Protein AF-A0AAE0TRR8-F1 (afdb_monomer_lite)

Foldseek 3Di:
DDDAAEEQAQDLCSPVDFAKDKDAPCVVVVLVPDDPVLVVCQCVFAPDSPCVVVVNLDWDFDADPVVRDTPDIDDRGHMTTGGPSSNSVSVCVVPDYHYNFAFDDWDDDPPFIWTAGPVGDIDTDHDDDDPDDDDDPPVVVVVVCVVPVAWDWDADPVVRDTDTDGDPADPVGDPDDDPDDDDD

Organism: NCBI:txid574656

pLDDT: mean 78.95, std 14.08, range [31.56, 97.0]

Radius of gyration: 20.55 Å; chains: 1; bounding box: 46×40×62 Å

Secondary structure (DSSP, 8-state):
----EE-SSSSTTSS----EEEESTTHHHHHHTS-HHHHHHGGGGBS-HHHHHTT----EEEEETTTTEEEEEEPP-S-EEEEHHHHHHHHTTT--EE-S--EEEEEEETTEEEEEETTS-EEEESS----------HHHHHHHHHH-SS-EEEEETTTTEEEEE--S--TTT--S--SS----

Sequence (184 aa):
MTFQIFERDTNPYHRGKGWALYSHWVLDDFLSLLPQHLINRLPETYIDPQATARGENGRFTFFDLSTDEAKWQVPPTRRLRLSRNKLRNLLLDGIDVQWAKRGVNIIQDGEGLEAHFDNGFTVAVPVRFLGASTITPADVGKRFKELDPFCFQGGDPQTDSFLFFSFLDTPTSNDRNTDSDFEC

InterPro domains:
  IPR036188 FAD/NAD(P)-binding domain superfamily [G3DSA:3.50.50.60] (1-127)

Structure (mmCIF, N/CA/C/O backbone):
data_AF-A0AAE0TRR8-F1
#
_entry.id   AF-A0AAE0TRR8-F1
#
loop_
_atom_site.group_PDB
_atom_site.id
_atom_site.type_symbol
_atom_site.label_atom_id
_atom_site.label_alt_id
_atom_site.label_comp_id
_atom_site.label_asym_id
_atom_site.label_entity_id
_atom_site.label_seq_id
_atom_site.pdbx_PDB_ins_code
_atom_site.Cartn_x
_atom_site.Cartn_y
_atom_site.Cartn_z
_atom_site.occupancy
_atom_site.B_iso_or_equiv
_atom_site.auth_seq_id
_atom_site.auth_comp_id
_atom_site.auth_asym_id
_atom_site.auth_atom_id
_atom_site.pdbx_PDB_model_num
ATOM 1 N N . MET A 1 1 ? -7.404 -7.188 -20.859 1.00 47.81 1 MET A N 1
ATOM 2 C CA . MET A 1 1 ? -6.176 -6.378 -20.727 1.00 47.81 1 MET A CA 1
ATOM 3 C C . MET A 1 1 ? -5.197 -7.147 -19.865 1.00 47.81 1 MET A C 1
ATOM 5 O O . MET A 1 1 ? -5.595 -7.619 -18.809 1.00 47.81 1 MET A O 1
ATOM 9 N N . THR A 1 2 ? -3.966 -7.319 -20.332 1.00 71.69 2 THR A N 1
ATOM 10 C CA . THR A 1 2 ? -2.863 -7.910 -19.565 1.00 71.69 2 THR A CA 1
ATOM 11 C C . THR A 1 2 ? -2.077 -6.781 -18.913 1.00 71.69 2 THR A C 1
ATOM 13 O O . THR A 1 2 ? -1.602 -5.889 -19.613 1.00 71.69 2 THR A O 1
ATOM 16 N N . PHE A 1 3 ? -1.971 -6.791 -17.588 1.00 76.62 3 PHE A N 1
ATOM 17 C CA . PHE A 1 3 ? -1.111 -5.874 -16.842 1.00 76.62 3 PHE A CA 1
ATOM 18 C C . PHE A 1 3 ? 0.133 -6.628 -16.358 1.00 76.62 3 PHE A C 1
ATOM 20 O O . PHE A 1 3 ? 0.104 -7.848 -16.215 1.00 76.62 3 PHE A O 1
ATOM 27 N N . GLN A 1 4 ? 1.222 -5.900 -16.123 1.00 84.50 4 GLN A N 1
ATOM 28 C CA . GLN A 1 4 ? 2.451 -6.426 -15.529 1.00 84.50 4 GLN A CA 1
ATOM 29 C C . GLN A 1 4 ? 2.752 -5.627 -14.265 1.00 84.50 4 GLN A C 1
ATOM 31 O O . GLN A 1 4 ? 2.618 -4.402 -14.269 1.00 84.50 4 GLN A O 1
ATOM 36 N N . ILE A 1 5 ? 3.153 -6.309 -13.194 1.00 87.56 5 ILE A N 1
ATOM 37 C CA . ILE A 1 5 ? 3.515 -5.671 -11.927 1.00 87.56 5 ILE A CA 1
ATOM 38 C C . ILE A 1 5 ? 4.984 -5.943 -11.655 1.00 87.56 5 ILE A C 1
ATOM 40 O O . ILE A 1 5 ? 5.398 -7.095 -11.567 1.00 87.56 5 ILE A O 1
ATOM 44 N N . PHE A 1 6 ? 5.754 -4.873 -11.487 1.00 88.56 6 PHE A N 1
ATOM 45 C CA . PHE A 1 6 ? 7.161 -4.923 -11.116 1.00 88.56 6 PHE A CA 1
ATOM 46 C C . PHE A 1 6 ? 7.314 -4.415 -9.682 1.00 88.56 6 PHE A C 1
ATOM 48 O O . PHE A 1 6 ? 6.864 -3.315 -9.361 1.00 88.56 6 PHE A O 1
ATOM 55 N N . GLU A 1 7 ? 7.934 -5.210 -8.814 1.00 89.44 7 GLU A N 1
ATOM 56 C CA . GLU A 1 7 ? 8.136 -4.873 -7.403 1.00 89.44 7 GLU A CA 1
ATOM 57 C C . GLU A 1 7 ? 9.623 -4.936 -7.051 1.00 89.44 7 GLU A C 1
ATOM 59 O O . GLU A 1 7 ? 10.339 -5.868 -7.422 1.00 89.44 7 GLU A O 1
ATOM 64 N N . ARG A 1 8 ? 10.087 -3.931 -6.304 1.00 90.69 8 ARG A N 1
ATOM 65 C CA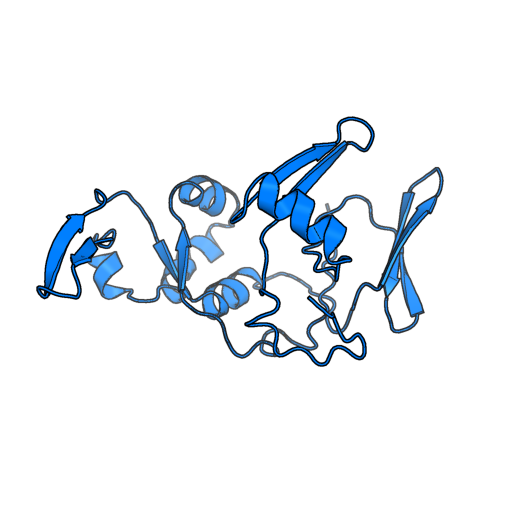 . ARG A 1 8 ? 11.478 -3.807 -5.861 1.00 90.69 8 ARG A CA 1
ATOM 66 C C . ARG A 1 8 ? 11.853 -4.891 -4.859 1.00 90.69 8 ARG A C 1
ATOM 68 O O . ARG A 1 8 ? 12.994 -5.345 -4.861 1.00 90.69 8 ARG A O 1
ATOM 75 N N . ASP A 1 9 ? 10.935 -5.240 -3.962 1.00 90.69 9 ASP A N 1
ATOM 76 C CA . ASP A 1 9 ? 11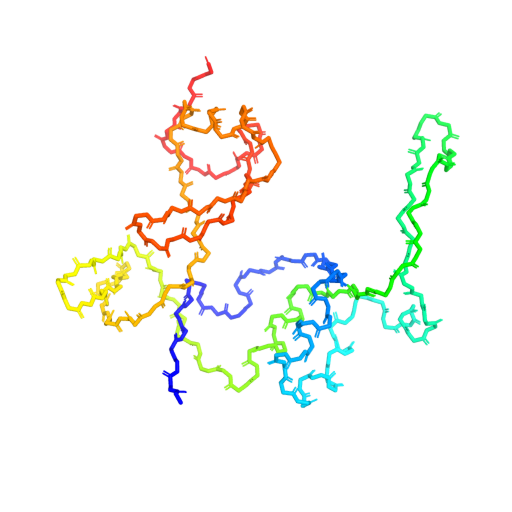.172 -6.282 -2.964 1.00 90.69 9 ASP A CA 1
ATOM 77 C C . ASP A 1 9 ? 11.565 -7.606 -3.644 1.00 90.69 9 ASP A C 1
ATOM 79 O O . ASP A 1 9 ? 11.127 -7.909 -4.752 1.00 90.69 9 ASP A O 1
ATOM 83 N N . THR A 1 10 ? 12.384 -8.426 -2.985 1.00 91.31 10 THR A N 1
ATOM 84 C CA . THR A 1 10 ? 12.828 -9.704 -3.571 1.00 91.31 10 THR A CA 1
ATOM 85 C C . THR A 1 10 ? 11.774 -10.806 -3.489 1.00 91.31 10 THR A C 1
ATOM 87 O O . THR A 1 10 ? 11.871 -11.798 -4.203 1.00 91.31 10 THR A O 1
ATOM 90 N N . ASN A 1 11 ? 10.794 -10.662 -2.595 1.00 88.88 11 ASN A N 1
ATOM 91 C CA . ASN A 1 11 ? 9.696 -11.600 -2.369 1.00 88.88 11 ASN A CA 1
ATOM 92 C C . ASN A 1 11 ? 8.598 -10.914 -1.518 1.00 88.88 11 ASN A C 1
ATOM 94 O O . ASN A 1 11 ? 8.867 -9.872 -0.902 1.00 88.88 11 ASN A O 1
ATOM 98 N N . PRO A 1 12 ? 7.382 -11.485 -1.410 1.00 84.19 12 PRO A N 1
ATOM 99 C CA . PRO A 1 12 ? 6.274 -10.859 -0.677 1.00 84.19 12 PRO A CA 1
ATOM 100 C C . PRO A 1 12 ? 6.527 -10.634 0.822 1.00 84.19 12 PRO A C 1
ATOM 102 O O . PRO A 1 12 ? 5.905 -9.754 1.422 1.00 84.19 12 PRO A O 1
ATOM 105 N N . TYR A 1 13 ? 7.460 -11.375 1.424 1.00 81.94 13 TYR A N 1
ATOM 106 C CA . TYR A 1 13 ? 7.771 -11.335 2.856 1.00 81.94 13 TYR A CA 1
ATOM 107 C C . TYR A 1 13 ? 8.965 -10.433 3.202 1.00 81.94 13 TYR A C 1
ATOM 109 O O . TYR A 1 13 ? 9.299 -10.295 4.378 1.00 81.94 13 TYR A O 1
ATOM 117 N N . HIS A 1 14 ? 9.597 -9.792 2.210 1.00 82.56 14 HIS A N 1
ATOM 118 C CA . HIS A 1 14 ? 10.812 -8.993 2.404 1.00 82.56 14 HIS A CA 1
ATOM 119 C C . HIS A 1 14 ? 10.625 -7.857 3.424 1.00 82.56 14 HIS A C 1
ATOM 121 O O . HIS A 1 14 ? 11.472 -7.626 4.286 1.00 82.56 14 HIS A O 1
ATOM 127 N N . ARG A 1 15 ? 9.476 -7.170 3.382 1.00 70.31 15 ARG A N 1
ATOM 128 C CA . ARG A 1 15 ? 9.110 -6.143 4.367 1.00 70.31 15 ARG A CA 1
ATOM 129 C C . ARG A 1 15 ? 8.395 -6.808 5.540 1.00 70.31 15 ARG A C 1
ATOM 131 O O . ARG A 1 15 ? 7.175 -6.771 5.641 1.00 70.31 15 ARG A O 1
ATOM 138 N N . GLY A 1 16 ? 9.151 -7.417 6.450 1.00 57.88 16 GLY A N 1
ATOM 139 C CA . GLY A 1 16 ? 8.614 -8.132 7.620 1.00 57.88 16 GLY A CA 1
ATOM 140 C C . GLY A 1 16 ? 7.796 -7.287 8.617 1.00 57.88 16 GLY A C 1
ATOM 141 O O . GLY A 1 16 ? 7.336 -7.819 9.624 1.00 57.88 16 GLY A O 1
ATOM 142 N N . LYS A 1 17 ? 7.593 -5.981 8.373 1.00 60.06 17 LYS A N 1
ATOM 143 C CA . LYS A 1 17 ? 6.879 -5.051 9.263 1.00 60.06 17 LYS A CA 1
ATOM 144 C C . LYS A 1 17 ? 5.740 -4.339 8.526 1.00 60.06 17 LYS A C 1
ATOM 146 O O . LYS A 1 17 ? 5.948 -3.719 7.489 1.00 60.06 17 LYS A O 1
ATOM 151 N N . GLY A 1 18 ? 4.544 -4.385 9.106 1.00 61.16 18 GLY A N 1
ATOM 152 C CA . GLY A 1 18 ? 3.368 -3.657 8.636 1.00 61.16 18 GLY A CA 1
ATOM 153 C C . GLY A 1 18 ? 2.265 -3.722 9.686 1.00 61.16 18 GLY A C 1
ATOM 154 O O . GLY A 1 18 ? 1.825 -4.810 10.051 1.00 61.16 18 GLY A O 1
ATOM 155 N N . TRP A 1 19 ? 1.865 -2.568 10.216 1.00 68.19 19 TRP A N 1
ATOM 156 C CA . TRP A 1 19 ? 0.818 -2.472 11.237 1.00 68.19 19 TRP A CA 1
ATOM 157 C C . TRP A 1 19 ? -0.581 -2.495 10.600 1.00 68.19 19 TRP A C 1
ATOM 159 O O . TRP A 1 19 ? -0.749 -2.815 9.418 1.00 68.19 19 TRP A O 1
ATOM 169 N N . ALA A 1 20 ? -1.601 -2.210 11.405 1.00 79.88 20 ALA A N 1
ATOM 170 C CA . ALA A 1 20 ? -2.977 -2.102 10.951 1.00 79.88 20 ALA A CA 1
ATOM 171 C C . ALA A 1 20 ? -3.152 -0.956 9.937 1.00 79.88 20 ALA A C 1
ATOM 173 O O . ALA A 1 20 ? -2.679 0.157 10.156 1.00 79.88 20 ALA A O 1
ATOM 174 N N . LEU A 1 21 ? -3.878 -1.228 8.858 1.00 84.88 21 LEU A N 1
ATOM 175 C CA . LEU A 1 21 ? -4.465 -0.243 7.963 1.00 84.88 21 LEU A CA 1
ATOM 176 C C . LEU A 1 21 ? -5.938 -0.070 8.341 1.00 84.88 21 LEU A C 1
ATOM 178 O O . LEU A 1 21 ? -6.656 -1.053 8.545 1.00 84.88 21 LEU A O 1
ATOM 182 N N . TYR A 1 22 ? -6.385 1.178 8.408 1.00 83.00 22 TYR A N 1
ATOM 183 C CA . TYR A 1 22 ? -7.790 1.515 8.593 1.00 83.00 22 TYR A CA 1
ATOM 184 C C . TYR A 1 22 ? -8.385 1.918 7.247 1.00 83.00 22 TYR A C 1
ATOM 186 O O . TYR A 1 22 ? -7.943 2.897 6.653 1.00 83.00 22 TYR A O 1
ATOM 194 N N . SER A 1 23 ? -9.393 1.180 6.779 1.00 82.31 23 SER A N 1
ATOM 195 C CA . SER A 1 23 ? -10.176 1.562 5.600 1.00 82.31 23 SER A CA 1
ATOM 196 C C . SER A 1 23 ? -11.552 2.046 6.041 1.00 82.31 23 SER A C 1
ATOM 198 O O . SER A 1 23 ? -12.304 1.290 6.658 1.00 82.31 23 SER A O 1
ATOM 200 N N . HIS A 1 24 ? -11.841 3.320 5.779 1.00 84.25 24 HIS A N 1
ATOM 201 C CA . HIS A 1 24 ? -13.096 3.983 6.129 1.00 84.25 24 HIS A CA 1
ATOM 202 C C . HIS A 1 24 ? -13.784 4.504 4.863 1.00 84.25 24 HIS A C 1
ATOM 204 O O . HIS A 1 24 ? -14.512 3.748 4.239 1.00 84.25 24 HIS A O 1
ATOM 210 N N . TRP A 1 25 ? -13.532 5.750 4.447 1.00 83.38 25 TRP A N 1
ATOM 211 C CA . TRP A 1 25 ? -14.253 6.369 3.325 1.00 83.38 25 TRP A CA 1
ATOM 212 C C . TRP A 1 25 ? -14.093 5.626 1.996 1.00 83.38 25 TRP A C 1
ATOM 214 O O . TRP A 1 25 ? -15.054 5.508 1.255 1.00 83.38 25 TRP A O 1
ATOM 224 N N . VAL A 1 26 ? -12.912 5.066 1.731 1.00 85.25 26 VAL A N 1
ATOM 225 C CA . VAL A 1 26 ? -12.632 4.307 0.500 1.00 85.25 26 VAL A CA 1
ATOM 226 C C . VAL A 1 26 ? -13.101 2.851 0.573 1.00 85.25 26 VAL A C 1
ATOM 228 O O . VAL A 1 26 ? -12.860 2.082 -0.349 1.00 85.25 26 VAL A O 1
ATOM 231 N N . LEU A 1 27 ? -13.710 2.414 1.682 1.00 88.69 27 LEU A N 1
ATOM 232 C CA . LEU A 1 27 ? -13.976 0.994 1.901 1.00 88.69 27 LEU A CA 1
ATOM 233 C C . LEU A 1 27 ? -14.913 0.414 0.840 1.00 88.69 27 LEU A C 1
ATOM 235 O O . LEU A 1 27 ? -14.630 -0.663 0.325 1.00 88.69 27 LEU A O 1
ATOM 239 N N . ASP A 1 28 ? -16.003 1.105 0.516 1.00 89.25 28 ASP A N 1
ATOM 240 C CA . ASP A 1 28 ? -16.974 0.592 -0.453 1.00 89.25 28 ASP A CA 1
ATOM 241 C C . ASP A 1 28 ? -16.390 0.563 -1.875 1.00 89.25 28 ASP A C 1
ATOM 243 O O . ASP A 1 28 ? -16.507 -0.459 -2.553 1.00 89.25 28 ASP A O 1
ATOM 247 N N . ASP A 1 29 ? -15.652 1.602 -2.278 1.00 88.94 29 ASP A N 1
ATOM 248 C CA . ASP A 1 29 ? -14.934 1.625 -3.559 1.00 88.94 29 ASP A CA 1
ATOM 249 C C . ASP A 1 29 ? -13.887 0.510 -3.624 1.00 88.94 29 ASP A C 1
ATOM 251 O O . ASP A 1 29 ? -13.837 -0.245 -4.594 1.00 88.94 29 ASP A O 1
ATOM 255 N N . PHE A 1 30 ? -13.095 0.337 -2.563 1.00 89.38 30 PHE A N 1
ATOM 256 C CA . PHE A 1 30 ? -12.110 -0.735 -2.462 1.00 89.38 30 PHE A CA 1
ATOM 257 C C . PHE A 1 30 ? -12.755 -2.113 -2.634 1.00 89.38 30 PHE A C 1
ATOM 259 O O . PHE A 1 30 ? -12.261 -2.919 -3.418 1.00 89.38 30 PHE A O 1
ATOM 266 N N . LEU A 1 31 ? -13.867 -2.382 -1.943 1.00 92.44 31 LEU A N 1
ATOM 267 C CA . LEU A 1 31 ? -14.583 -3.654 -2.065 1.00 92.44 31 LEU A CA 1
ATOM 268 C C . LEU A 1 31 ? -15.152 -3.861 -3.474 1.00 92.44 31 LEU A C 1
ATOM 270 O O . LEU A 1 31 ? -15.134 -4.988 -3.959 1.00 92.44 31 LEU A O 1
ATOM 274 N N . SER A 1 32 ? -15.607 -2.796 -4.141 1.00 92.25 32 SER A N 1
ATOM 275 C CA . SER A 1 32 ? -16.154 -2.873 -5.504 1.00 92.25 32 SER A CA 1
ATOM 276 C C . SER A 1 32 ? -15.118 -3.284 -6.559 1.00 92.25 32 SER A C 1
ATOM 278 O O . SER A 1 32 ? -15.477 -3.851 -7.589 1.00 92.25 32 SER A O 1
ATOM 280 N N . LEU A 1 33 ? -13.832 -3.035 -6.287 1.00 90.69 33 LEU A N 1
ATOM 281 C CA . LEU A 1 33 ? -12.716 -3.380 -7.171 1.00 90.69 33 LEU A CA 1
ATOM 282 C C . LEU A 1 33 ? -12.235 -4.828 -7.001 1.00 90.69 33 LEU A C 1
ATOM 284 O O . LEU A 1 33 ? -11.457 -5.310 -7.825 1.00 90.69 33 LEU A O 1
ATOM 288 N N . LEU A 1 34 ? -12.651 -5.525 -5.937 1.00 91.81 34 LEU A N 1
ATOM 289 C CA . LEU A 1 34 ? -12.162 -6.868 -5.641 1.00 91.81 34 LEU A CA 1
ATOM 290 C C . LEU A 1 34 ? -13.054 -7.960 -6.245 1.00 91.81 34 LEU A C 1
ATOM 292 O O . LEU A 1 34 ? -14.276 -7.921 -6.107 1.00 91.81 34 LEU A O 1
ATOM 296 N N . PRO A 1 35 ? -12.460 -9.020 -6.819 1.00 93.19 35 PRO A N 1
ATOM 297 C CA . PRO A 1 35 ? -13.188 -10.243 -7.118 1.00 93.19 35 PRO A CA 1
ATOM 298 C C . PRO A 1 35 ? -13.850 -10.840 -5.868 1.00 93.19 35 PRO A C 1
ATOM 300 O O . PRO A 1 35 ? -13.270 -10.846 -4.778 1.00 93.19 35 PRO A O 1
ATOM 303 N N . GLN A 1 36 ? -15.023 -11.457 -6.043 1.00 96.00 36 GLN A N 1
ATOM 304 C CA . GLN A 1 36 ? -15.808 -12.011 -4.932 1.00 96.00 36 GLN A CA 1
ATOM 305 C C . GLN A 1 36 ? -15.031 -13.019 -4.066 1.00 96.00 36 GLN A C 1
ATOM 307 O O . GLN A 1 36 ? -15.211 -13.057 -2.851 1.00 96.00 36 GLN A O 1
ATOM 312 N N . HIS A 1 37 ? -14.146 -13.825 -4.661 1.00 96.44 37 HIS A N 1
ATOM 313 C CA . HIS A 1 37 ? -13.352 -14.797 -3.905 1.00 96.44 37 HIS A CA 1
ATOM 314 C C . HIS A 1 37 ? -12.372 -14.125 -2.926 1.00 96.44 37 HIS A C 1
ATOM 316 O O . HIS A 1 37 ? -12.164 -14.652 -1.836 1.00 96.44 37 HIS A O 1
ATOM 322 N N . LEU A 1 38 ? -11.836 -12.942 -3.256 1.00 97.00 38 LEU A N 1
ATOM 323 C CA . LEU A 1 38 ? -11.004 -12.161 -2.336 1.00 97.00 38 LEU A CA 1
ATOM 324 C C . LEU A 1 38 ? -11.849 -11.486 -1.259 1.00 97.00 38 LEU A C 1
ATOM 326 O O . LEU A 1 38 ? -11.450 -11.480 -0.099 1.00 97.00 38 LEU A O 1
ATOM 330 N N . ILE A 1 39 ? -13.041 -10.986 -1.603 1.00 95.88 39 ILE A N 1
ATOM 331 C CA . ILE A 1 39 ? -13.983 -10.423 -0.619 1.00 95.88 39 ILE A CA 1
ATOM 332 C C . ILE A 1 39 ? -14.330 -11.469 0.447 1.00 95.88 39 ILE A C 1
ATOM 334 O O . ILE A 1 39 ? -14.269 -11.178 1.641 1.00 95.88 39 ILE A O 1
ATOM 338 N N . ASN A 1 40 ? -14.627 -12.702 0.030 1.00 96.25 40 ASN A N 1
ATOM 339 C CA . ASN A 1 40 ? -14.958 -13.803 0.939 1.00 96.25 40 ASN A CA 1
ATOM 340 C C . ASN A 1 40 ? -13.811 -14.137 1.906 1.00 96.25 40 ASN A C 1
ATOM 342 O O . ASN A 1 40 ? -14.055 -14.570 3.031 1.00 96.25 40 ASN A O 1
ATOM 346 N N . ARG A 1 41 ? -12.568 -13.923 1.469 1.00 96.81 41 ARG A N 1
ATOM 347 C CA . ARG A 1 41 ? -11.344 -14.176 2.235 1.00 96.81 41 ARG A CA 1
ATOM 348 C C . ARG A 1 41 ? -10.829 -12.948 2.986 1.00 96.81 41 ARG A C 1
ATOM 350 O O . ARG A 1 41 ? -9.949 -13.071 3.833 1.00 96.81 41 ARG A O 1
ATOM 357 N N . LEU A 1 42 ? -11.397 -11.764 2.753 1.00 94.56 42 LEU A N 1
ATOM 358 C CA . LEU A 1 42 ? -11.007 -10.527 3.429 1.00 94.56 42 LEU A CA 1
ATOM 359 C C . LEU A 1 42 ? -11.002 -10.637 4.970 1.00 94.56 42 LEU A C 1
ATOM 361 O O . LEU A 1 42 ? -10.074 -10.088 5.575 1.00 94.56 42 LEU A O 1
ATOM 365 N N . PRO A 1 43 ? -11.921 -11.384 5.624 1.00 94.00 43 PRO A N 1
ATOM 366 C CA . PRO A 1 43 ? -11.861 -11.628 7.066 1.00 94.00 43 PRO A CA 1
ATOM 367 C C . PRO A 1 43 ? -10.556 -12.263 7.572 1.00 94.00 43 PRO A C 1
ATOM 369 O O . PRO A 1 43 ? -10.169 -12.001 8.711 1.00 94.00 43 PRO A O 1
ATOM 372 N N . GLU A 1 44 ? -9.825 -13.023 6.743 1.00 94.38 44 GLU A N 1
ATOM 373 C CA . GLU A 1 44 ? -8.495 -13.571 7.083 1.00 94.38 44 GLU A CA 1
ATOM 374 C C . GLU A 1 44 ? -7.505 -12.456 7.466 1.00 94.38 44 GLU A C 1
ATOM 376 O O . GLU A 1 44 ? -6.567 -12.659 8.246 1.00 94.38 44 GLU A O 1
ATOM 381 N N . THR A 1 45 ? -7.724 -11.256 6.924 1.00 93.00 45 THR A N 1
ATOM 382 C CA . THR A 1 45 ? -6.837 -10.101 7.063 1.00 93.00 45 THR A CA 1
ATOM 383 C C . THR A 1 45 ? -7.174 -9.220 8.262 1.00 93.00 45 THR A C 1
ATOM 385 O O . THR A 1 45 ? -6.383 -8.335 8.596 1.00 93.00 45 THR A O 1
ATOM 388 N N . TYR A 1 46 ? -8.304 -9.451 8.937 1.00 91.38 46 TYR A N 1
ATOM 389 C CA . TYR A 1 46 ? -8.750 -8.605 10.043 1.00 91.38 46 TYR A CA 1
ATOM 390 C C . TYR A 1 46 ? -7.780 -8.688 11.224 1.00 91.38 46 TYR A C 1
ATOM 392 O O . TYR A 1 46 ? -7.257 -9.754 11.563 1.00 91.38 46 TYR A O 1
ATOM 400 N N . ILE A 1 47 ? -7.525 -7.537 11.848 1.00 88.94 47 ILE A N 1
ATOM 401 C CA . ILE A 1 47 ? -6.705 -7.455 13.065 1.00 88.94 47 ILE A CA 1
ATOM 402 C C . ILE A 1 47 ? -7.441 -8.081 14.252 1.00 88.94 47 ILE A C 1
ATOM 404 O O . ILE A 1 47 ? -6.833 -8.809 15.029 1.00 88.94 47 ILE A O 1
ATOM 408 N N . ASP A 1 48 ? -8.746 -7.830 14.353 1.00 87.19 48 ASP A N 1
ATOM 409 C CA . ASP A 1 48 ? -9.623 -8.414 15.366 1.00 87.19 48 ASP A CA 1
ATOM 410 C C . ASP A 1 48 ? -10.916 -8.915 14.699 1.00 87.19 48 ASP A C 1
ATOM 412 O O . ASP A 1 48 ? -11.893 -8.168 14.578 1.00 87.19 48 ASP A O 1
ATOM 416 N N . PRO A 1 49 ? -10.926 -10.177 14.230 1.00 85.88 49 PRO A N 1
ATOM 417 C CA . PRO A 1 49 ? -12.100 -10.765 13.595 1.00 85.88 49 PRO A CA 1
ATOM 418 C C . PRO A 1 49 ? -13.324 -10.803 14.516 1.00 85.88 49 PRO A C 1
ATOM 420 O O . PRO A 1 49 ? -14.451 -10.685 14.040 1.00 85.88 49 PRO A O 1
ATOM 423 N N . GLN A 1 50 ? -13.116 -10.943 15.829 1.00 86.06 50 GLN A N 1
ATOM 424 C CA . GLN A 1 50 ? -14.198 -11.059 16.805 1.00 86.06 50 GLN A CA 1
ATOM 425 C C . GLN A 1 50 ? -14.880 -9.708 17.034 1.00 86.06 50 GLN A C 1
ATOM 427 O O . GLN A 1 50 ? -16.108 -9.644 17.057 1.00 86.06 50 GLN A O 1
ATOM 432 N N . ALA A 1 51 ? -14.114 -8.618 17.141 1.00 83.12 51 ALA A N 1
ATOM 433 C CA . ALA A 1 51 ? -14.679 -7.268 17.196 1.00 83.12 51 ALA A CA 1
ATOM 434 C C . ALA A 1 51 ? -15.495 -6.947 15.938 1.00 83.12 51 ALA A C 1
ATOM 436 O O . ALA A 1 51 ? -16.618 -6.453 16.039 1.00 83.12 51 ALA A O 1
ATOM 437 N N . THR A 1 52 ? -14.985 -7.292 14.752 1.00 83.44 52 THR A N 1
ATOM 438 C CA . THR A 1 52 ? -15.739 -7.089 13.508 1.00 83.44 52 THR A CA 1
ATOM 439 C C . THR A 1 52 ? -17.004 -7.948 13.450 1.00 83.44 52 THR A C 1
ATOM 441 O O . THR A 1 52 ? -18.050 -7.437 13.057 1.00 83.44 52 THR A O 1
ATOM 444 N N . ALA A 1 53 ? -16.956 -9.210 13.893 1.00 84.38 53 ALA A N 1
ATOM 445 C CA . ALA A 1 53 ? -18.135 -10.081 13.961 1.00 84.38 53 ALA A CA 1
ATOM 446 C C . ALA A 1 53 ? -19.220 -9.544 14.914 1.00 84.38 53 ALA A C 1
ATOM 448 O O . ALA A 1 53 ? -20.408 -9.720 14.655 1.00 84.38 53 ALA A O 1
ATOM 449 N N . ARG A 1 54 ? -18.825 -8.832 15.977 1.00 88.00 54 ARG A N 1
ATOM 450 C CA . ARG A 1 54 ? -19.743 -8.112 16.877 1.00 88.00 54 ARG A CA 1
ATOM 451 C C . ARG A 1 54 ? -20.274 -6.792 16.297 1.00 88.00 54 ARG A C 1
ATOM 453 O O . ARG A 1 54 ? -21.027 -6.098 16.973 1.00 88.00 54 ARG A O 1
ATOM 460 N N . GLY A 1 55 ? -19.890 -6.424 15.072 1.00 82.62 55 GLY A N 1
ATOM 461 C CA . GLY A 1 55 ? -20.285 -5.163 14.439 1.00 82.62 55 GLY A CA 1
ATOM 462 C C . GLY A 1 55 ? -19.555 -3.940 15.001 1.00 82.62 55 GLY A C 1
ATOM 463 O O . GLY A 1 55 ? -20.011 -2.808 14.829 1.00 82.62 55 GLY A O 1
ATOM 464 N N . GLU A 1 56 ? -18.423 -4.132 15.685 1.00 83.81 56 GLU A N 1
ATOM 465 C CA . GLU A 1 56 ? -17.664 -3.018 16.235 1.00 83.81 56 GLU A CA 1
ATOM 466 C C . GLU A 1 56 ? -16.914 -2.272 15.133 1.00 83.81 56 GLU A C 1
ATOM 468 O O . GLU A 1 56 ? -15.899 -2.723 14.601 1.00 83.81 56 GLU A O 1
ATOM 473 N N . ASN A 1 57 ? -17.341 -1.042 14.879 1.00 79.00 57 ASN A N 1
ATOM 474 C CA . ASN A 1 57 ? -16.627 -0.130 13.992 1.00 79.00 57 ASN A CA 1
ATOM 475 C C . ASN A 1 57 ? -15.338 0.427 14.625 1.00 79.00 57 ASN A C 1
ATOM 477 O O . ASN A 1 57 ? -14.572 1.122 13.972 1.00 79.00 57 ASN A O 1
ATOM 481 N N . GLY A 1 58 ? -15.064 0.140 15.899 1.00 73.25 58 GLY A N 1
ATOM 482 C CA . GLY A 1 58 ? -13.940 0.710 16.639 1.00 73.25 58 GLY A CA 1
ATOM 483 C C . GLY A 1 58 ? -14.199 2.131 17.136 1.00 73.25 58 GLY A C 1
ATOM 484 O O . GLY A 1 58 ? -15.057 2.855 16.625 1.00 73.25 58 GLY A O 1
ATOM 485 N N . ARG A 1 59 ? -13.442 2.518 18.164 1.00 76.38 59 ARG A N 1
ATOM 486 C CA . ARG A 1 59 ? -13.510 3.826 18.822 1.00 76.38 59 ARG A CA 1
ATOM 487 C C . ARG A 1 59 ? -12.195 4.555 18.579 1.00 76.38 59 ARG A C 1
ATOM 489 O O . ARG A 1 59 ? -11.134 3.967 18.759 1.00 76.38 59 ARG A O 1
ATOM 496 N N . PHE A 1 60 ? -12.282 5.816 18.180 1.00 80.81 60 PHE A N 1
ATOM 497 C CA . PHE A 1 60 ? -11.148 6.734 18.157 1.00 80.81 60 PHE A CA 1
ATOM 498 C C . PHE A 1 60 ? -11.399 7.764 19.244 1.00 80.81 60 PHE A C 1
ATOM 500 O O . PHE A 1 60 ? -12.126 8.736 19.035 1.00 80.81 60 PHE A O 1
ATOM 507 N N . THR A 1 61 ? -10.879 7.465 20.429 1.00 85.00 61 THR A N 1
ATOM 508 C CA . THR A 1 61 ? -11.030 8.301 21.616 1.00 85.00 61 THR A CA 1
ATOM 509 C C . THR A 1 61 ? -9.737 9.066 21.846 1.00 85.00 61 THR A C 1
ATOM 511 O O . THR A 1 61 ? -8.662 8.472 21.881 1.00 85.00 61 THR A O 1
ATOM 514 N N . PHE A 1 62 ? -9.853 10.377 22.003 1.00 86.50 62 PHE A N 1
ATOM 515 C CA . PHE A 1 62 ? -8.780 11.252 22.440 1.00 86.50 62 PHE A CA 1
ATOM 516 C C . PHE A 1 62 ? -8.803 11.318 23.962 1.00 86.50 62 PHE A C 1
ATOM 518 O O . PHE A 1 62 ? -9.817 11.702 24.551 1.00 86.50 62 PHE A O 1
ATOM 525 N N . PHE A 1 63 ? -7.692 10.938 24.580 1.00 89.00 63 PHE A N 1
ATOM 526 C CA . PHE A 1 63 ? -7.497 11.007 26.022 1.00 89.00 63 PHE A CA 1
ATOM 527 C C . PHE A 1 63 ? -6.645 12.225 26.375 1.00 89.00 63 PHE A C 1
ATOM 529 O O . PHE A 1 63 ? -5.716 12.574 25.643 1.00 89.00 63 PHE A O 1
ATOM 536 N N . ASP A 1 64 ? -6.957 12.866 27.493 1.00 89.25 64 ASP A N 1
ATOM 537 C CA . ASP A 1 64 ? -6.017 13.730 28.189 1.00 89.25 64 ASP A CA 1
ATOM 538 C C . ASP A 1 64 ? -5.095 12.850 29.030 1.00 89.25 64 ASP A C 1
ATOM 540 O O . ASP A 1 64 ? -5.522 12.266 30.016 1.00 89.25 64 ASP A O 1
ATOM 544 N N . LEU A 1 65 ? -3.831 12.736 28.630 1.00 90.19 65 LEU A N 1
ATOM 545 C CA . LEU A 1 65 ? -2.870 11.864 29.312 1.00 90.19 65 LEU A CA 1
ATOM 546 C C . LEU A 1 65 ? -2.370 12.434 30.646 1.00 90.19 65 LEU A C 1
ATOM 548 O O . LEU A 1 65 ? -1.653 11.748 31.365 1.00 90.19 65 LEU A O 1
ATOM 552 N N . SER A 1 66 ? -2.695 13.689 30.971 1.00 88.81 66 SER A N 1
ATOM 553 C CA . SER A 1 66 ? -2.373 14.263 32.282 1.00 88.81 66 SER A CA 1
ATOM 554 C C . SER A 1 66 ? -3.420 13.914 33.340 1.00 88.81 66 SER A C 1
ATOM 556 O O . SER A 1 66 ? -3.103 13.913 34.529 1.00 88.81 66 SER A O 1
ATOM 558 N N . THR A 1 67 ? -4.649 13.609 32.911 1.00 93.19 67 THR A N 1
ATOM 559 C CA . THR A 1 67 ? -5.776 13.277 33.795 1.00 93.19 67 THR A CA 1
ATOM 560 C C . THR A 1 67 ? -6.322 11.864 33.592 1.00 93.19 67 THR A C 1
ATOM 562 O O . THR A 1 67 ? -7.165 11.430 34.370 1.00 93.19 67 THR A O 1
ATOM 565 N N . ASP A 1 68 ? -5.868 11.154 32.558 1.00 89.69 68 ASP A N 1
ATOM 566 C CA . ASP A 1 68 ? -6.392 9.867 32.084 1.00 89.69 68 ASP A CA 1
ATOM 567 C C . ASP A 1 68 ? -7.878 9.894 31.660 1.00 89.69 68 ASP A C 1
ATOM 569 O O . ASP A 1 68 ? -8.531 8.854 31.533 1.00 89.69 68 ASP A O 1
ATOM 573 N N . GLU A 1 69 ? -8.431 11.076 31.374 1.00 93.62 69 GLU A N 1
ATOM 574 C CA . GLU A 1 69 ? -9.839 11.234 30.997 1.00 93.62 69 GLU A CA 1
ATOM 575 C C . GLU A 1 69 ? -10.054 11.278 29.477 1.00 93.62 69 GLU A C 1
ATOM 577 O O . GLU A 1 69 ? -9.276 11.852 28.713 1.00 93.62 69 GLU A O 1
ATOM 582 N N . ALA A 1 70 ? -11.168 10.706 29.007 1.00 91.00 70 ALA A N 1
ATOM 583 C CA . ALA A 1 70 ? -11.579 10.806 27.609 1.00 91.00 70 ALA A CA 1
ATOM 584 C C . ALA A 1 70 ? -12.153 12.202 27.312 1.00 91.00 70 ALA A C 1
ATOM 586 O O . ALA A 1 70 ? -13.225 12.551 27.802 1.00 91.00 70 ALA A O 1
ATOM 587 N N . LYS A 1 71 ? -11.483 12.980 26.455 1.00 90.50 71 LYS A N 1
ATOM 588 C CA . LYS A 1 71 ? -11.944 14.317 26.040 1.00 90.50 71 LYS A CA 1
ATOM 589 C C . LYS A 1 71 ? -12.940 14.278 24.895 1.00 90.50 71 LYS A C 1
ATOM 591 O O . LYS A 1 71 ? -13.890 15.053 24.860 1.00 90.50 71 LYS A O 1
ATOM 596 N N . TRP A 1 72 ? -12.691 13.413 23.919 1.00 86.81 72 TRP A N 1
ATOM 597 C CA . TRP A 1 72 ? -13.477 13.383 22.693 1.00 86.81 72 TRP A CA 1
ATOM 598 C C . TRP A 1 72 ? -13.472 11.997 22.072 1.00 86.81 72 TRP A C 1
ATOM 600 O O . TRP A 1 72 ? -12.464 11.297 22.118 1.00 86.81 72 TRP A O 1
ATOM 610 N N . GLN A 1 73 ? -14.578 11.604 21.446 1.00 85.00 73 GLN A N 1
ATOM 611 C CA . GLN A 1 73 ? -14.663 10.354 20.702 1.00 85.00 73 GLN A CA 1
ATOM 612 C C . GLN A 1 73 ? -15.247 10.608 19.318 1.00 85.00 73 GLN A C 1
ATOM 614 O O . GLN A 1 73 ? -16.355 11.122 19.183 1.00 85.00 73 GLN A O 1
ATOM 619 N N . VAL A 1 74 ? -14.524 10.183 18.283 1.00 81.94 74 VAL A N 1
ATOM 620 C CA . VAL A 1 74 ? -15.026 10.237 16.908 1.00 81.94 74 VAL A CA 1
ATOM 621 C C . VAL A 1 74 ? -16.206 9.266 16.765 1.00 81.94 74 VAL A C 1
ATOM 623 O O . VAL A 1 74 ? -16.064 8.093 17.147 1.00 81.94 74 VAL A O 1
ATOM 626 N N . PRO A 1 75 ? -17.345 9.702 16.193 1.00 82.50 75 PRO A N 1
ATOM 627 C CA . PRO A 1 75 ? -18.491 8.834 15.963 1.00 82.50 75 PRO A CA 1
ATOM 628 C C . PRO A 1 75 ? -18.122 7.545 15.205 1.00 82.50 75 PRO A C 1
ATOM 630 O O . PRO A 1 75 ? -17.264 7.557 14.311 1.00 82.50 75 PRO A O 1
ATOM 633 N N . PRO A 1 76 ? -18.730 6.403 15.565 1.00 78.88 76 PRO A N 1
ATOM 634 C CA . PRO A 1 76 ? -18.496 5.152 14.870 1.00 78.88 76 PRO A CA 1
ATOM 635 C C . PRO A 1 76 ? -19.169 5.146 13.498 1.00 78.88 76 PRO A C 1
ATOM 637 O O . PRO A 1 76 ? -20.383 5.253 13.386 1.00 78.88 76 PRO A O 1
ATOM 640 N N . THR A 1 77 ? -18.367 4.952 12.459 1.00 84.00 77 THR A N 1
ATOM 641 C CA . THR A 1 77 ? -18.793 4.766 11.067 1.00 84.00 77 THR A CA 1
ATOM 642 C C . THR A 1 77 ? -18.191 3.475 10.522 1.00 84.00 77 THR A C 1
ATOM 644 O O . THR A 1 77 ? -17.170 3.014 11.039 1.00 84.00 77 THR A O 1
ATOM 647 N N . ARG A 1 78 ? -18.818 2.867 9.506 1.00 84.25 78 ARG A N 1
ATOM 648 C CA . ARG A 1 78 ? -18.376 1.579 8.946 1.00 84.25 78 ARG A CA 1
ATOM 649 C C . ARG A 1 78 ? -16.915 1.655 8.506 1.00 84.25 78 ARG A C 1
ATOM 651 O O . ARG A 1 78 ? -16.567 2.478 7.670 1.00 84.25 78 ARG A O 1
ATOM 658 N N . ARG A 1 79 ? -16.066 0.793 9.061 1.00 86.06 79 ARG A N 1
ATOM 659 C CA . ARG A 1 79 ? -14.633 0.739 8.741 1.00 86.06 79 ARG A CA 1
ATOM 660 C C . ARG A 1 79 ? -14.042 -0.622 9.058 1.00 86.06 79 ARG A C 1
ATOM 662 O O . ARG A 1 79 ? -14.531 -1.318 9.945 1.00 86.06 79 ARG A O 1
ATOM 669 N N . LEU A 1 80 ? -12.966 -0.975 8.364 1.00 89.19 80 LEU A N 1
ATOM 670 C CA . LEU A 1 80 ? -12.218 -2.205 8.610 1.00 89.19 80 LEU A CA 1
ATOM 671 C C . LEU A 1 80 ? -10.807 -1.913 9.109 1.00 89.19 80 LEU A C 1
ATOM 673 O O . LEU A 1 80 ? -10.133 -1.000 8.630 1.00 89.19 80 LEU A O 1
ATOM 677 N N . ARG A 1 81 ? -10.366 -2.737 10.063 1.00 89.12 81 ARG A N 1
ATOM 678 C CA . ARG A 1 81 ? -8.994 -2.789 10.575 1.00 89.12 81 ARG A CA 1
ATOM 679 C C . ARG A 1 81 ? -8.300 -4.009 9.999 1.00 89.12 81 ARG A C 1
ATOM 681 O O . ARG A 1 81 ? -8.552 -5.133 10.436 1.00 89.12 81 ARG A O 1
ATOM 688 N N . LEU A 1 82 ? -7.436 -3.778 9.023 1.00 90.38 82 LEU A N 1
ATOM 689 C CA . LEU A 1 82 ? -6.799 -4.823 8.231 1.00 90.38 82 LEU A CA 1
ATOM 690 C C . LEU A 1 82 ? -5.313 -4.890 8.574 1.00 90.38 82 LEU A C 1
ATOM 692 O O . LEU A 1 82 ? -4.650 -3.864 8.682 1.00 90.38 82 LEU A O 1
ATOM 696 N N . SER A 1 83 ? -4.748 -6.081 8.723 1.00 90.12 83 SER A N 1
ATOM 697 C CA . SER A 1 83 ? -3.295 -6.235 8.739 1.00 90.12 83 SER A CA 1
ATOM 698 C C . SER A 1 83 ? -2.762 -5.941 7.347 1.00 90.12 83 SER A C 1
ATOM 700 O O . SER A 1 83 ? -3.116 -6.643 6.400 1.00 90.12 83 SER A O 1
ATOM 702 N N . ARG A 1 84 ? -1.876 -4.947 7.218 1.00 86.81 84 ARG A N 1
ATOM 703 C CA . ARG A 1 84 ? -1.277 -4.589 5.924 1.00 86.81 84 ARG A CA 1
ATOM 704 C C . ARG A 1 84 ? -0.608 -5.788 5.248 1.00 86.81 84 ARG A C 1
ATOM 706 O O . ARG A 1 84 ? -0.771 -5.975 4.048 1.00 86.81 84 ARG A O 1
ATOM 713 N N . ASN A 1 85 ? 0.097 -6.618 6.017 1.00 86.69 85 ASN A N 1
ATOM 714 C CA . ASN A 1 85 ? 0.796 -7.788 5.486 1.00 86.69 85 ASN A CA 1
ATOM 715 C C . ASN A 1 85 ? -0.179 -8.877 5.031 1.00 86.69 85 ASN A C 1
ATOM 717 O O . ASN A 1 85 ? -0.039 -9.395 3.927 1.00 86.69 85 ASN A O 1
ATOM 721 N N . LYS A 1 86 ? -1.196 -9.195 5.843 1.00 90.19 86 LYS A N 1
ATOM 722 C CA . LYS A 1 86 ? -2.204 -10.188 5.444 1.00 90.19 86 LYS A CA 1
ATOM 723 C C . LYS A 1 86 ? -3.016 -9.709 4.243 1.00 90.19 86 LYS A C 1
ATOM 725 O O . LYS A 1 86 ? -3.275 -10.498 3.345 1.00 90.19 86 LYS A O 1
ATOM 730 N N . LEU A 1 87 ? -3.363 -8.421 4.206 1.00 92.50 87 LEU A N 1
ATOM 731 C CA . LEU A 1 87 ? -4.067 -7.812 3.083 1.00 92.50 87 LEU A CA 1
ATOM 732 C C . LEU A 1 87 ? -3.234 -7.869 1.804 1.00 92.50 87 LEU A C 1
ATOM 734 O O . LEU A 1 87 ? -3.745 -8.322 0.788 1.00 92.50 87 LEU A O 1
ATOM 738 N N . ARG A 1 88 ? -1.950 -7.484 1.853 1.00 90.75 88 ARG A N 1
ATOM 739 C CA . ARG A 1 88 ? -1.040 -7.614 0.703 1.00 90.75 88 ARG A CA 1
ATOM 740 C C . ARG A 1 88 ? -1.001 -9.057 0.205 1.00 90.75 88 ARG A C 1
ATOM 742 O O . ARG A 1 88 ? -1.179 -9.279 -0.981 1.00 90.75 88 ARG A O 1
ATOM 749 N N . ASN A 1 89 ? -0.821 -10.025 1.104 1.00 90.50 89 ASN A N 1
ATOM 750 C CA . ASN A 1 89 ? -0.764 -11.440 0.731 1.00 90.50 89 ASN A CA 1
ATOM 751 C C . ASN A 1 89 ? -2.067 -11.936 0.096 1.00 90.50 89 ASN A C 1
ATOM 753 O O . ASN A 1 89 ? -2.011 -12.695 -0.863 1.00 90.50 89 ASN A O 1
ATOM 757 N N . LEU A 1 90 ? -3.223 -11.500 0.605 1.00 93.94 90 LEU A N 1
ATOM 758 C CA . LEU A 1 90 ? -4.514 -11.826 0.007 1.00 93.94 90 LEU A CA 1
ATOM 759 C C . LEU A 1 90 ? -4.649 -11.227 -1.398 1.00 93.94 90 LEU A C 1
ATOM 761 O O . LEU A 1 90 ? -5.070 -11.919 -2.315 1.00 93.94 90 LEU A O 1
ATOM 765 N N . LEU A 1 91 ? -4.278 -9.957 -1.573 1.00 93.12 91 LEU A N 1
ATOM 766 C CA . LEU A 1 91 ? -4.394 -9.259 -2.857 1.00 93.12 91 LEU A CA 1
ATOM 767 C C . LEU A 1 91 ? -3.424 -9.778 -3.924 1.00 93.12 91 LEU A C 1
ATOM 769 O O . LEU A 1 91 ? -3.646 -9.520 -5.098 1.00 93.12 91 LEU A O 1
ATOM 773 N N . LEU A 1 92 ? -2.368 -10.495 -3.535 1.00 91.94 92 LEU A N 1
ATOM 774 C CA . LEU A 1 92 ? -1.444 -11.146 -4.466 1.00 91.94 92 LEU A CA 1
ATOM 775 C C . LEU A 1 92 ? -1.999 -12.452 -5.059 1.00 91.94 92 LEU A C 1
ATOM 777 O O . LEU A 1 92 ? -1.380 -13.011 -5.962 1.00 91.94 92 LEU A O 1
ATOM 781 N N . ASP A 1 93 ? -3.135 -12.954 -4.571 1.00 92.19 93 ASP A N 1
ATOM 782 C CA . ASP A 1 93 ? -3.745 -14.178 -5.091 1.00 92.19 93 ASP A CA 1
ATOM 783 C C . ASP A 1 93 ? -4.157 -14.009 -6.564 1.00 92.19 93 ASP A C 1
ATOM 785 O O . ASP A 1 93 ? -4.892 -13.091 -6.928 1.00 92.19 93 ASP A O 1
ATOM 789 N N . GLY A 1 94 ? -3.638 -14.884 -7.427 1.00 88.75 94 GLY A N 1
ATOM 790 C CA . GLY A 1 94 ? -3.849 -14.824 -8.875 1.00 88.75 94 GLY A CA 1
ATOM 791 C C . GLY A 1 94 ? -3.102 -13.700 -9.607 1.00 88.75 94 GLY A C 1
ATOM 792 O O . GLY A 1 94 ? -3.341 -13.510 -10.800 1.00 88.75 94 GLY A O 1
ATOM 793 N N . ILE A 1 95 ? -2.204 -12.968 -8.936 1.00 90.44 95 ILE A N 1
ATOM 794 C CA . ILE A 1 95 ? -1.399 -11.903 -9.545 1.00 90.44 95 ILE A CA 1
ATOM 795 C C . ILE A 1 95 ? 0.035 -12.384 -9.770 1.00 90.44 95 ILE A C 1
ATOM 797 O O . ILE A 1 95 ? 0.740 -12.747 -8.829 1.00 90.44 95 ILE A O 1
ATOM 801 N N . ASP A 1 96 ? 0.495 -12.308 -11.018 1.00 90.94 96 ASP A N 1
ATOM 802 C CA . ASP A 1 96 ? 1.897 -12.537 -11.356 1.00 90.94 96 ASP A CA 1
ATOM 803 C C . ASP A 1 96 ? 2.725 -11.262 -11.129 1.00 90.94 96 ASP A C 1
ATOM 805 O O . ASP A 1 96 ? 2.568 -10.257 -11.830 1.00 90.94 96 ASP A O 1
ATOM 809 N N . VAL A 1 97 ? 3.591 -11.295 -10.114 1.00 91.81 97 VAL A N 1
ATOM 810 C CA . VAL A 1 97 ? 4.476 -10.182 -9.755 1.00 91.81 97 VAL A CA 1
ATOM 811 C C . VAL A 1 97 ? 5.908 -10.505 -10.151 1.00 91.81 97 VAL A C 1
ATOM 813 O O . VAL A 1 97 ? 6.489 -11.503 -9.727 1.00 91.81 97 VAL A O 1
ATOM 816 N N . GLN A 1 98 ? 6.508 -9.588 -10.898 1.00 92.56 98 GLN A N 1
ATOM 817 C CA . GLN A 1 98 ? 7.911 -9.609 -11.276 1.00 92.56 98 GLN A CA 1
ATOM 818 C C . GLN A 1 98 ? 8.740 -8.959 -10.151 1.00 92.56 98 GLN A C 1
ATOM 820 O O . GLN A 1 98 ? 8.844 -7.734 -10.059 1.00 92.56 98 GLN A O 1
ATOM 825 N N . TRP A 1 99 ? 9.289 -9.786 -9.258 1.00 93.12 99 TRP A N 1
ATOM 826 C CA . TRP A 1 99 ? 10.052 -9.366 -8.069 1.00 93.12 99 TRP A CA 1
ATOM 827 C C . TRP A 1 99 ? 11.503 -8.975 -8.380 1.00 93.12 99 TRP A C 1
ATOM 829 O O . TRP A 1 99 ? 12.036 -9.312 -9.437 1.00 93.12 99 TRP A O 1
ATOM 839 N N . ALA A 1 100 ? 12.163 -8.314 -7.421 1.00 93.31 100 ALA A N 1
ATOM 840 C CA . ALA A 1 100 ? 13.531 -7.799 -7.542 1.00 93.31 100 ALA A CA 1
ATOM 841 C C . ALA A 1 100 ? 13.713 -6.854 -8.746 1.00 93.31 100 ALA A C 1
ATOM 843 O O . ALA A 1 100 ? 14.741 -6.850 -9.426 1.00 93.31 100 ALA A O 1
ATOM 844 N N . LYS A 1 101 ? 12.683 -6.051 -9.024 1.00 91.56 101 LYS A N 1
ATOM 845 C CA . LYS A 1 101 ? 12.620 -5.092 -10.127 1.00 91.56 101 LYS A CA 1
ATOM 846 C C . LYS A 1 101 ? 12.571 -3.687 -9.545 1.00 91.56 101 LYS A C 1
ATOM 848 O O . LYS A 1 101 ? 11.515 -3.066 -9.421 1.00 91.56 101 LYS A O 1
ATOM 853 N N . ARG A 1 102 ? 13.738 -3.169 -9.158 1.00 90.06 102 ARG A N 1
ATOM 854 C CA . ARG A 1 102 ? 13.868 -1.794 -8.668 1.00 90.06 102 ARG A CA 1
ATOM 855 C C . ARG A 1 102 ? 13.900 -0.823 -9.844 1.00 90.06 102 ARG A C 1
ATOM 857 O O . ARG A 1 102 ? 14.919 -0.711 -10.517 1.00 90.06 102 ARG A O 1
ATOM 864 N N . GLY A 1 103 ? 12.797 -0.116 -10.074 1.00 87.44 103 GLY A N 1
ATOM 865 C CA . GLY A 1 103 ? 12.767 0.977 -11.044 1.00 87.44 103 GLY A CA 1
ATOM 866 C C . GLY A 1 103 ? 13.754 2.079 -10.651 1.00 87.44 103 GLY A C 1
ATOM 867 O O . GLY A 1 103 ? 13.788 2.493 -9.488 1.00 87.44 103 GLY A O 1
ATOM 868 N N . VAL A 1 104 ? 14.561 2.527 -11.609 1.00 88.00 104 VAL A N 1
ATOM 869 C CA . VAL A 1 104 ? 15.554 3.600 -11.433 1.00 88.00 104 VAL A CA 1
ATOM 870 C C . VAL A 1 104 ? 15.314 4.784 -12.359 1.00 88.00 104 VAL A C 1
ATOM 872 O O . VAL A 1 104 ? 15.730 5.889 -12.028 1.00 88.00 104 VAL A O 1
ATOM 875 N N . ASN A 1 105 ? 14.635 4.581 -13.491 1.00 84.12 105 ASN A N 1
ATOM 876 C CA . ASN A 1 105 ? 14.302 5.660 -14.413 1.00 84.12 105 ASN A CA 1
ATOM 877 C C . ASN A 1 105 ? 13.032 5.340 -15.212 1.00 84.12 105 ASN A C 1
ATOM 879 O O . ASN A 1 105 ? 12.696 4.170 -15.406 1.00 84.12 105 ASN A O 1
ATOM 883 N N . ILE A 1 106 ? 12.350 6.378 -15.689 1.00 84.38 106 ILE A N 1
ATOM 884 C CA . ILE A 1 106 ? 11.288 6.274 -16.692 1.00 84.38 106 ILE A CA 1
ATOM 885 C C . ILE A 1 106 ? 11.602 7.299 -17.775 1.00 84.38 106 ILE A C 1
ATOM 887 O O . ILE A 1 106 ? 11.639 8.496 -17.490 1.00 84.38 106 ILE A O 1
ATOM 891 N N . ILE A 1 107 ? 11.822 6.834 -19.000 1.00 85.00 107 ILE A N 1
ATOM 892 C CA . ILE A 1 107 ? 12.074 7.696 -20.153 1.00 85.00 107 ILE A CA 1
ATOM 893 C C . ILE A 1 107 ? 10.793 7.786 -20.974 1.00 85.00 107 ILE A C 1
ATOM 895 O O . ILE A 1 107 ? 10.139 6.780 -21.235 1.00 85.00 107 ILE A O 1
ATOM 899 N N . GLN A 1 108 ? 10.426 9.005 -21.356 1.00 81.38 108 GLN A N 1
ATOM 900 C CA . GLN A 1 108 ? 9.365 9.253 -22.320 1.00 81.38 108 GLN A CA 1
ATOM 901 C C . GLN A 1 108 ? 10.010 9.576 -23.663 1.00 81.38 108 GLN A C 1
ATOM 903 O O . GLN A 1 108 ? 10.734 10.564 -23.768 1.00 81.38 108 GLN A O 1
ATOM 908 N N . ASP A 1 109 ? 9.738 8.751 -24.667 1.00 74.56 109 ASP A N 1
ATOM 909 C CA . ASP A 1 109 ? 10.013 9.067 -26.069 1.00 74.56 109 ASP A CA 1
ATOM 910 C C . ASP A 1 109 ? 8.668 9.301 -26.770 1.00 74.56 109 ASP A C 1
ATOM 912 O O . ASP A 1 109 ? 7.641 8.848 -26.267 1.00 74.56 109 ASP A O 1
ATOM 916 N N . GLY A 1 110 ? 8.634 10.034 -27.884 1.00 67.81 110 GLY A N 1
ATOM 917 C CA . GLY A 1 110 ? 7.433 10.623 -28.504 1.00 67.81 110 GLY A CA 1
ATOM 918 C C . GLY A 1 110 ? 6.227 9.698 -28.760 1.00 67.81 110 GLY A C 1
ATOM 919 O O . GLY A 1 110 ? 5.152 10.201 -29.076 1.00 67.81 110 GLY A O 1
ATOM 920 N N . GLU A 1 111 ? 6.370 8.382 -28.581 1.00 68.69 111 GLU A N 1
ATOM 921 C CA . GLU A 1 111 ? 5.325 7.365 -28.742 1.00 68.69 111 GLU A CA 1
ATOM 922 C C . GLU A 1 111 ? 5.075 6.478 -27.496 1.00 68.69 111 GLU A C 1
ATOM 924 O O . GLU A 1 111 ? 4.180 5.631 -27.528 1.00 68.69 111 GLU A O 1
ATOM 929 N N . GLY A 1 112 ? 5.802 6.641 -26.378 1.00 75.25 112 GLY A N 1
ATOM 930 C CA . GLY A 1 112 ? 5.611 5.781 -25.201 1.00 75.25 112 GLY A CA 1
ATOM 931 C C . GLY A 1 112 ? 6.518 6.049 -23.995 1.00 75.25 112 GLY A C 1
ATOM 932 O O . GLY A 1 112 ? 7.371 6.934 -24.000 1.00 75.25 112 GLY A O 1
ATOM 933 N N . LEU A 1 113 ? 6.314 5.270 -22.927 1.00 84.56 113 LEU A N 1
ATOM 934 C CA . LEU A 1 113 ? 7.163 5.274 -21.733 1.00 84.56 113 LEU A CA 1
ATOM 935 C C . LEU A 1 113 ? 7.980 3.981 -21.663 1.00 84.56 113 LEU A C 1
ATOM 937 O O . LEU A 1 113 ? 7.420 2.895 -21.807 1.00 84.56 113 LEU A O 1
ATOM 941 N N . GLU A 1 114 ? 9.272 4.087 -21.365 1.00 88.19 114 GLU A N 1
ATOM 942 C CA . GLU A 1 114 ? 10.152 2.961 -21.045 1.00 88.19 114 GLU A CA 1
ATOM 943 C C . GLU A 1 114 ? 10.589 3.043 -19.578 1.00 88.19 114 GLU A C 1
ATOM 945 O O . GLU A 1 114 ? 11.135 4.050 -19.126 1.00 88.19 114 GLU A O 1
ATOM 950 N N . ALA A 1 115 ? 10.332 1.983 -18.811 1.00 87.88 115 ALA A N 1
ATOM 951 C CA . ALA A 1 115 ? 10.814 1.848 -17.442 1.00 87.88 115 ALA A CA 1
ATOM 952 C C . ALA A 1 115 ? 12.167 1.128 -17.430 1.00 87.88 115 ALA A C 1
ATOM 954 O O . ALA A 1 115 ? 12.302 0.055 -18.017 1.00 87.88 115 ALA A O 1
ATOM 955 N N . HIS A 1 116 ? 13.137 1.685 -16.707 1.00 90.56 116 HIS A N 1
ATOM 956 C CA . HIS A 1 116 ? 14.476 1.127 -16.529 1.00 90.56 116 HIS A CA 1
ATOM 957 C C . HIS A 1 116 ? 14.666 0.646 -15.096 1.00 90.56 116 HIS A C 1
ATOM 959 O O . HIS A 1 116 ? 14.244 1.311 -14.143 1.00 90.56 116 HIS A O 1
ATOM 965 N N . PHE A 1 117 ? 15.361 -0.476 -14.944 1.00 91.50 117 PHE A N 1
ATOM 966 C CA . PHE A 1 117 ? 15.616 -1.118 -13.661 1.00 91.50 117 PHE A CA 1
ATOM 967 C C . PHE A 1 117 ? 17.116 -1.184 -13.355 1.00 91.50 117 PHE A C 1
ATOM 969 O O . PHE A 1 117 ? 17.950 -1.128 -14.256 1.00 91.50 117 PHE A O 1
ATOM 976 N N . ASP A 1 118 ? 17.468 -1.295 -12.074 1.00 92.00 118 ASP A N 1
ATOM 977 C CA . ASP A 1 118 ? 18.862 -1.275 -11.594 1.00 92.00 118 ASP A CA 1
ATOM 978 C C . ASP A 1 118 ? 19.761 -2.381 -12.174 1.00 92.00 118 ASP A C 1
ATOM 980 O O . ASP A 1 118 ? 20.972 -2.208 -12.274 1.00 92.00 118 ASP A O 1
ATOM 984 N N . ASN A 1 119 ? 19.173 -3.493 -12.606 1.00 89.56 119 ASN A N 1
ATOM 985 C CA . ASN A 1 119 ? 19.860 -4.598 -13.274 1.00 89.56 119 ASN A CA 1
ATOM 986 C C . ASN A 1 119 ? 19.996 -4.430 -14.801 1.00 89.56 119 ASN A C 1
ATOM 988 O O . ASN A 1 119 ? 20.394 -5.376 -15.479 1.00 89.56 119 ASN A O 1
ATOM 992 N N . GLY A 1 120 ? 19.640 -3.266 -15.351 1.00 92.00 120 GLY A N 1
ATOM 993 C CA . GLY A 1 120 ? 19.700 -2.979 -16.787 1.00 92.00 120 GLY A CA 1
ATOM 994 C C . GLY A 1 120 ? 18.515 -3.510 -17.599 1.00 92.00 120 GLY A C 1
ATOM 995 O O . GLY A 1 120 ? 18.470 -3.290 -18.806 1.00 92.00 120 GLY A O 1
ATOM 996 N N . PHE A 1 121 ? 17.543 -4.184 -16.973 1.00 91.50 121 PHE A N 1
ATOM 997 C CA . PHE A 1 121 ? 16.286 -4.542 -17.634 1.00 91.50 121 PHE A CA 1
ATOM 998 C C . PHE A 1 121 ? 15.507 -3.273 -18.014 1.00 91.50 121 PHE A C 1
ATOM 1000 O O . PHE A 1 121 ? 15.476 -2.313 -17.239 1.00 91.50 121 PHE A O 1
ATOM 1007 N N . THR A 1 122 ? 14.854 -3.288 -19.177 1.00 90.94 122 THR A N 1
ATOM 1008 C CA . THR A 1 122 ? 13.946 -2.227 -19.629 1.00 90.94 122 THR A CA 1
ATOM 1009 C C . THR A 1 122 ? 12.642 -2.817 -20.158 1.00 90.94 122 THR A C 1
ATOM 1011 O O . THR A 1 122 ? 12.604 -3.968 -20.602 1.00 90.94 122 THR A O 1
ATOM 1014 N N . VAL A 1 123 ? 11.545 -2.063 -20.058 1.00 89.19 123 VAL A N 1
ATOM 1015 C CA . VAL A 1 123 ? 10.238 -2.483 -20.582 1.00 89.19 123 VAL A CA 1
ATOM 1016 C C . VAL A 1 123 ? 9.369 -1.276 -20.930 1.00 89.19 123 VAL A C 1
ATOM 1018 O O . VAL A 1 123 ? 9.288 -0.317 -20.162 1.00 89.19 123 VAL A O 1
ATOM 1021 N N . ALA A 1 124 ? 8.677 -1.343 -22.067 1.00 87.88 124 ALA A N 1
ATOM 1022 C CA . ALA A 1 124 ? 7.666 -0.358 -22.431 1.00 87.88 124 ALA A CA 1
ATOM 1023 C C . ALA A 1 124 ? 6.427 -0.488 -21.523 1.00 87.88 124 ALA A C 1
ATOM 1025 O O . ALA A 1 124 ? 5.926 -1.596 -21.304 1.00 87.88 124 ALA A O 1
ATOM 1026 N N . VAL A 1 125 ? 5.914 0.630 -21.002 1.00 79.12 125 VAL A N 1
ATOM 1027 C CA . VAL A 1 125 ? 4.772 0.663 -20.072 1.00 79.12 125 VAL A CA 1
ATOM 1028 C C . VAL A 1 125 ? 3.706 1.678 -20.515 1.00 79.12 125 VAL A C 1
ATOM 1030 O O . VAL A 1 125 ? 4.044 2.820 -20.811 1.00 79.12 125 VAL A O 1
ATOM 1033 N N . PRO A 1 126 ? 2.408 1.304 -20.563 1.00 69.81 126 PRO A N 1
ATOM 1034 C CA . PRO A 1 126 ? 1.380 2.180 -21.125 1.00 69.81 126 PRO A CA 1
ATOM 1035 C C . PRO A 1 126 ? 0.880 3.299 -20.189 1.00 69.81 126 PRO A C 1
ATOM 1037 O O . PRO A 1 126 ? 0.547 4.347 -20.715 1.00 69.81 126 PRO A O 1
ATOM 1040 N N . VAL A 1 127 ? 0.832 3.144 -18.849 1.00 66.12 127 VAL A N 1
ATOM 1041 C CA . VAL A 1 127 ? 0.444 4.202 -17.868 1.00 66.12 127 VAL A CA 1
ATOM 1042 C C . VAL A 1 127 ? 0.920 3.872 -16.431 1.00 66.12 127 VAL A C 1
ATOM 1044 O O . VAL A 1 127 ? 1.204 2.721 -16.102 1.00 66.12 127 VAL A O 1
ATOM 1047 N N . ARG A 1 128 ? 1.018 4.936 -15.607 1.00 61.75 128 ARG A N 1
ATOM 1048 C CA . ARG A 1 128 ? 1.723 5.152 -14.328 1.00 61.75 128 ARG A CA 1
ATOM 1049 C C . ARG A 1 128 ? 0.873 4.895 -13.065 1.00 61.75 128 ARG A C 1
ATOM 1051 O O . ARG A 1 128 ? -0.058 5.639 -12.783 1.00 61.75 128 ARG A O 1
ATOM 1058 N N . PHE A 1 129 ? 1.302 3.970 -12.208 1.00 51.31 129 PHE A N 1
ATOM 1059 C CA . PHE A 1 129 ? 1.203 4.172 -10.756 1.00 51.31 129 PHE A CA 1
ATOM 1060 C C . PHE A 1 129 ? 2.483 3.653 -10.104 1.00 51.31 129 PHE A C 1
ATOM 1062 O O . PHE A 1 129 ? 2.663 2.451 -9.920 1.00 51.31 129 PHE A O 1
ATOM 1069 N N . LEU A 1 130 ? 3.398 4.569 -9.790 1.00 57.16 130 LEU A N 1
ATOM 1070 C CA . LEU A 1 130 ? 4.567 4.270 -8.976 1.00 57.16 130 LEU A CA 1
ATOM 1071 C C . LEU A 1 130 ? 4.351 4.935 -7.620 1.00 57.16 130 LEU A C 1
ATOM 1073 O O . LEU A 1 130 ? 4.268 6.158 -7.531 1.00 57.16 130 LEU A O 1
ATOM 1077 N N . GLY A 1 131 ? 4.312 4.143 -6.553 1.00 57.97 131 GLY A N 1
ATOM 1078 C CA . GLY A 1 131 ? 4.642 4.680 -5.240 1.00 57.97 131 GLY A CA 1
ATOM 1079 C C . GLY A 1 131 ? 6.118 5.068 -5.258 1.00 57.97 131 GLY A C 1
ATOM 1080 O O . GLY A 1 131 ? 6.979 4.206 -5.091 1.00 57.97 131 GLY A O 1
ATOM 1081 N N . ALA A 1 132 ? 6.414 6.338 -5.525 1.00 60.69 132 ALA A N 1
ATOM 1082 C CA . ALA A 1 132 ? 7.773 6.858 -5.544 1.00 60.69 132 ALA A CA 1
ATOM 1083 C C . ALA A 1 132 ? 8.135 7.428 -4.169 1.00 60.6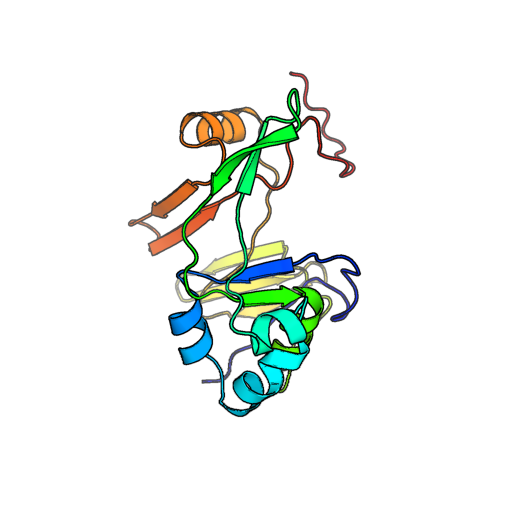9 132 ALA A C 1
ATOM 1085 O O . ALA A 1 132 ? 7.349 8.134 -3.543 1.00 60.69 132 ALA A O 1
ATOM 1086 N N . SER A 1 133 ? 9.353 7.159 -3.714 1.00 62.31 133 SER A N 1
ATOM 1087 C CA . SER A 1 133 ? 9.983 7.912 -2.632 1.00 62.31 133 SER A CA 1
ATOM 1088 C C . SER A 1 133 ? 11.249 8.528 -3.199 1.00 62.31 133 SER A C 1
ATOM 1090 O O . SER A 1 133 ? 12.123 7.786 -3.650 1.00 62.31 133 SER A O 1
ATOM 1092 N N . THR A 1 134 ? 11.353 9.851 -3.177 1.00 63.69 134 THR A N 1
ATOM 1093 C CA . THR A 1 134 ? 12.572 10.559 -3.567 1.00 63.69 134 THR A CA 1
ATOM 1094 C C . THR A 1 134 ? 13.135 11.305 -2.371 1.00 63.69 134 THR A C 1
ATOM 1096 O O . THR A 1 134 ? 12.386 11.768 -1.510 1.00 63.69 134 THR A O 1
ATOM 1099 N N . ILE A 1 135 ? 14.458 11.417 -2.322 1.00 69.88 135 ILE A N 1
ATOM 1100 C CA . ILE A 1 135 ? 15.115 12.400 -1.466 1.00 69.88 135 ILE A CA 1
ATOM 1101 C C . ILE A 1 135 ? 14.985 13.736 -2.193 1.00 69.88 135 ILE A C 1
ATOM 1103 O O . ILE A 1 135 ? 15.240 13.819 -3.395 1.00 69.88 135 ILE A O 1
ATOM 1107 N N . THR A 1 136 ? 14.538 14.765 -1.485 1.00 64.62 136 THR A N 1
ATOM 1108 C CA . THR A 1 136 ? 14.477 16.131 -2.008 1.00 64.62 136 THR A CA 1
ATOM 1109 C C . THR A 1 136 ? 15.454 17.008 -1.237 1.00 64.62 136 THR A C 1
ATOM 1111 O O . THR A 1 136 ? 15.603 16.801 -0.029 1.00 64.62 136 THR A O 1
ATOM 1114 N N . PRO A 1 137 ? 16.054 18.024 -1.877 1.00 80.31 137 PRO A N 1
ATOM 1115 C CA . PRO A 1 137 ? 16.743 19.093 -1.165 1.00 80.31 137 PRO A CA 1
ATOM 1116 C C . PRO A 1 137 ? 15.875 19.706 -0.052 1.00 80.31 137 PRO A C 1
ATOM 1118 O O . PRO A 1 137 ? 14.641 19.738 -0.146 1.00 80.31 137 PRO A O 1
ATOM 1121 N N . ALA A 1 138 ? 16.517 20.177 1.018 1.00 77.25 138 ALA A N 1
ATOM 1122 C CA . ALA A 1 138 ? 15.829 20.658 2.215 1.00 77.25 138 ALA A CA 1
ATOM 1123 C C . ALA A 1 138 ? 14.939 21.885 1.947 1.00 77.25 138 ALA A C 1
ATOM 1125 O O . ALA A 1 138 ? 13.855 21.995 2.520 1.00 77.25 138 ALA A O 1
ATOM 1126 N N . ASP A 1 139 ? 15.353 22.779 1.050 1.00 80.19 139 ASP A N 1
ATOM 1127 C CA . ASP A 1 139 ? 14.604 23.972 0.646 1.00 80.19 139 ASP A CA 1
ATOM 1128 C C . ASP A 1 139 ? 13.311 23.620 -0.108 1.00 80.19 139 ASP A C 1
ATOM 1130 O O . ASP A 1 139 ? 12.253 24.191 0.168 1.00 80.19 139 ASP A O 1
ATOM 1134 N N . VAL A 1 140 ? 13.361 22.622 -0.995 1.00 77.88 140 VAL A N 1
ATOM 1135 C CA . VAL A 1 140 ? 12.181 22.068 -1.673 1.00 77.88 140 VAL A CA 1
ATOM 1136 C C . VAL A 1 140 ? 11.239 21.422 -0.655 1.00 77.88 140 VAL A C 1
ATOM 1138 O O . VAL A 1 140 ? 10.042 21.715 -0.640 1.00 77.88 140 VAL A O 1
ATOM 1141 N N . GLY A 1 141 ? 11.779 20.603 0.253 1.00 77.50 141 GLY A N 1
ATOM 1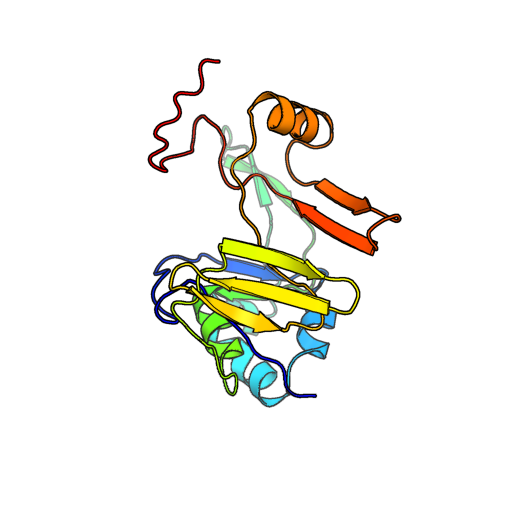142 C CA . GLY A 1 141 ? 11.004 19.996 1.338 1.00 77.50 141 GLY A CA 1
ATOM 1143 C C . GLY A 1 141 ? 10.348 21.034 2.256 1.00 77.50 141 GLY A C 1
ATOM 1144 O O . GLY A 1 141 ? 9.206 20.849 2.677 1.00 77.50 141 GLY A O 1
ATOM 1145 N N . LYS A 1 142 ? 11.030 22.154 2.530 1.00 80.19 142 LYS A N 1
ATOM 1146 C CA . LYS A 1 142 ? 10.497 23.266 3.328 1.00 80.19 142 LYS A CA 1
ATOM 1147 C C . LYS A 1 142 ? 9.281 23.911 2.663 1.00 80.19 142 LYS A C 1
ATOM 1149 O O . LYS A 1 142 ? 8.274 24.088 3.339 1.00 80.19 142 LYS A O 1
ATOM 1154 N N . ARG A 1 143 ? 9.329 24.170 1.350 1.00 80.75 143 ARG A N 1
ATOM 1155 C CA . ARG A 1 143 ? 8.180 24.719 0.601 1.00 80.75 143 ARG A CA 1
ATOM 1156 C C . ARG A 1 143 ? 6.955 23.811 0.683 1.00 80.75 143 ARG A C 1
ATOM 1158 O O . ARG A 1 143 ? 5.848 24.292 0.888 1.00 80.75 143 ARG A O 1
ATOM 1165 N N . PHE A 1 144 ? 7.148 22.496 0.574 1.00 75.75 144 PHE A N 1
ATOM 1166 C CA . PHE A 1 144 ? 6.046 21.546 0.737 1.00 75.75 144 PHE A CA 1
ATOM 1167 C C . PHE A 1 144 ? 5.478 21.554 2.162 1.00 75.75 144 PHE A C 1
ATOM 1169 O O . PHE A 1 144 ? 4.262 21.551 2.313 1.00 75.75 144 PHE A O 1
ATOM 1176 N N . LYS A 1 145 ? 6.327 21.642 3.198 1.00 73.81 145 LYS A N 1
ATOM 1177 C CA . LYS A 1 145 ? 5.869 21.766 4.595 1.00 73.81 145 LYS A CA 1
ATOM 1178 C C . LYS A 1 145 ? 5.111 23.063 4.875 1.00 73.81 145 LYS A C 1
ATOM 1180 O O . LYS A 1 145 ? 4.203 23.054 5.698 1.00 73.81 145 LYS A O 1
ATOM 1185 N N . GLU A 1 146 ? 5.506 24.163 4.236 1.00 82.12 146 GLU A N 1
ATOM 1186 C CA . GLU A 1 146 ? 4.809 25.452 4.339 1.00 82.12 146 GLU A CA 1
ATOM 1187 C C . GLU A 1 146 ? 3.419 25.404 3.688 1.00 82.12 146 GLU A C 1
ATOM 1189 O O . GLU A 1 146 ? 2.511 26.081 4.165 1.00 82.12 146 GLU A O 1
ATOM 1194 N N . LEU A 1 147 ? 3.243 24.594 2.636 1.00 81.19 147 LEU A N 1
ATOM 1195 C CA . LEU A 1 147 ? 1.942 24.358 2.003 1.00 81.19 147 LEU A CA 1
ATOM 1196 C C . LEU A 1 147 ? 1.049 23.443 2.850 1.00 81.19 147 LEU A C 1
ATOM 1198 O O . LEU A 1 147 ? -0.073 23.820 3.178 1.00 81.19 147 LEU A O 1
ATOM 1202 N N . ASP A 1 148 ? 1.541 22.251 3.194 1.00 76.81 148 ASP A N 1
ATOM 1203 C CA . ASP A 1 148 ? 0.883 21.325 4.117 1.00 76.81 148 ASP A CA 1
ATOM 1204 C C . ASP A 1 148 ? 1.944 20.433 4.800 1.00 76.81 148 ASP A C 1
ATOM 1206 O O . ASP A 1 148 ? 2.627 19.646 4.133 1.00 76.81 148 ASP A O 1
ATOM 1210 N N . PRO A 1 149 ? 2.117 20.522 6.130 1.00 71.12 149 PRO A N 1
ATOM 1211 C CA . PRO A 1 149 ? 3.149 19.770 6.839 1.00 71.12 149 PRO A CA 1
ATOM 1212 C C . PRO A 1 149 ? 2.837 18.275 6.992 1.00 71.12 149 PRO A C 1
ATOM 1214 O O . PRO A 1 149 ? 3.714 17.523 7.426 1.00 71.12 149 PRO A O 1
ATOM 1217 N N . PHE A 1 150 ? 1.623 17.830 6.660 1.00 65.88 150 PHE A N 1
ATOM 1218 C CA . PHE A 1 150 ? 1.158 16.464 6.885 1.00 65.88 150 PHE A CA 1
ATOM 1219 C C . PHE A 1 150 ? 0.929 15.705 5.579 1.00 65.88 150 PHE A C 1
ATOM 1221 O O . PHE A 1 150 ? 1.446 14.596 5.413 1.00 65.88 150 PHE A O 1
ATOM 1228 N N . CYS A 1 151 ? 0.149 16.269 4.657 1.00 64.44 151 CYS A N 1
ATOM 1229 C CA . CYS A 1 151 ? -0.211 15.593 3.417 1.00 64.44 151 CYS A CA 1
ATOM 1230 C C . CYS A 1 151 ? -0.656 16.592 2.353 1.00 64.44 151 CYS A C 1
ATOM 1232 O O . CYS A 1 151 ? -1.562 17.382 2.579 1.00 64.44 151 CYS A O 1
ATOM 1234 N N . PHE A 1 152 ? -0.074 16.498 1.160 1.00 69.88 152 PHE A N 1
ATOM 1235 C CA . PHE A 1 152 ? -0.456 17.339 0.032 1.00 69.88 152 PHE A CA 1
ATOM 1236 C C . PHE A 1 152 ? -0.956 16.481 -1.131 1.00 69.88 152 PHE A C 1
ATOM 1238 O O . PHE A 1 152 ? -0.369 15.445 -1.458 1.00 69.88 152 PHE A O 1
ATOM 1245 N N . GLN 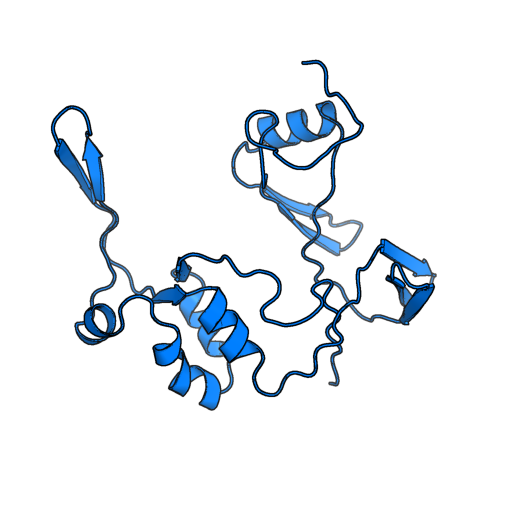A 1 153 ? -2.038 16.928 -1.767 1.00 70.62 153 GLN A N 1
ATOM 1246 C CA . GLN A 1 153 ? -2.557 16.360 -3.009 1.00 70.62 153 GLN A CA 1
ATOM 1247 C C . GLN A 1 153 ? -2.533 17.450 -4.075 1.00 70.62 153 GLN A C 1
ATOM 1249 O O . GLN A 1 153 ? -3.045 18.545 -3.844 1.00 70.62 153 GLN A O 1
ATOM 1254 N N . GLY A 1 154 ? -1.942 17.159 -5.231 1.00 65.19 154 GLY A N 1
ATOM 1255 C CA . GLY A 1 154 ? -1.810 18.131 -6.312 1.00 65.19 154 GLY A CA 1
ATOM 1256 C C . GLY A 1 154 ? -1.870 17.475 -7.682 1.00 65.19 154 GLY A C 1
ATOM 1257 O O . GLY A 1 154 ? -1.352 16.378 -7.873 1.00 65.19 154 GLY A O 1
ATOM 1258 N N . GLY A 1 155 ? -2.511 18.154 -8.630 1.00 71.38 155 GLY A N 1
ATOM 1259 C CA . GLY A 1 155 ? -2.501 17.786 -10.041 1.00 71.38 155 GLY A CA 1
ATOM 1260 C C . GLY A 1 155 ? -1.709 18.804 -10.855 1.00 71.38 155 GLY A C 1
ATOM 1261 O O . GLY A 1 155 ? -1.784 20.000 -10.573 1.00 71.38 155 GLY A O 1
ATOM 1262 N N . ASP A 1 156 ? -0.978 18.338 -11.862 1.00 70.19 156 ASP A N 1
ATOM 1263 C CA . ASP A 1 156 ? -0.390 19.191 -12.892 1.00 70.19 156 ASP A CA 1
ATOM 1264 C C . ASP A 1 156 ? -1.160 19.014 -14.213 1.00 70.19 156 ASP A C 1
ATOM 1266 O O . ASP A 1 156 ? -1.019 17.978 -14.872 1.00 70.19 156 ASP A O 1
ATOM 1270 N N . PRO A 1 157 ? -1.971 20.008 -14.620 1.00 61.19 157 PRO A N 1
ATOM 1271 C CA . PRO A 1 157 ? -2.769 19.923 -15.838 1.00 61.19 157 PRO A CA 1
ATOM 1272 C C . PRO A 1 157 ? -1.929 19.942 -17.125 1.00 61.19 157 PRO A C 1
ATOM 1274 O O . PRO A 1 157 ? -2.459 19.599 -18.177 1.00 61.19 157 PRO A O 1
ATOM 1277 N N . GLN A 1 158 ? -0.647 20.334 -17.083 1.00 60.94 158 GLN A N 1
ATOM 1278 C CA . GLN A 1 158 ? 0.224 20.295 -18.268 1.00 60.94 158 GLN A CA 1
ATOM 1279 C C . GLN A 1 158 ? 0.754 18.887 -18.553 1.00 60.94 158 GLN A C 1
ATOM 1281 O O . GLN A 1 158 ? 0.993 18.544 -19.709 1.00 60.94 158 GLN A O 1
ATOM 1286 N N . THR A 1 159 ? 0.934 18.073 -17.511 1.00 64.44 159 THR A N 1
ATOM 1287 C CA . THR A 1 159 ? 1.509 16.722 -17.612 1.00 64.44 159 THR A CA 1
ATOM 1288 C C . THR A 1 159 ? 0.508 15.607 -17.310 1.00 64.44 159 THR A C 1
ATOM 1290 O O . THR A 1 159 ? 0.911 14.444 -17.237 1.00 64.44 159 THR A O 1
ATOM 1293 N N . ASP A 1 160 ? -0.768 15.956 -17.105 1.00 57.06 160 ASP A N 1
ATOM 1294 C CA . ASP A 1 160 ? -1.860 15.059 -16.694 1.00 57.06 160 ASP A CA 1
ATOM 1295 C C . ASP A 1 160 ? -1.468 14.155 -15.508 1.00 57.06 160 ASP A C 1
ATOM 1297 O O . ASP A 1 160 ? -1.764 12.961 -15.446 1.00 57.06 160 ASP A O 1
ATOM 1301 N N . SER A 1 161 ? -0.696 14.721 -14.576 1.00 59.38 161 SER A N 1
ATOM 1302 C CA . SER A 1 161 ? -0.119 13.982 -13.453 1.00 59.38 161 SER A CA 1
ATOM 1303 C C . SER A 1 161 ? -0.847 14.319 -12.160 1.00 59.38 161 SER A C 1
ATOM 1305 O O . SER A 1 161 ? -0.992 15.487 -11.811 1.00 59.38 161 SER A O 1
ATOM 1307 N N . PHE A 1 162 ? -1.267 13.292 -11.420 1.00 61.00 162 PHE A N 1
ATOM 1308 C CA . PHE A 1 162 ? -1.805 13.423 -10.066 1.00 61.00 162 PHE A CA 1
ATOM 1309 C C . PHE A 1 162 ? -0.795 12.890 -9.048 1.00 61.00 162 PHE A C 1
ATOM 1311 O O . PHE A 1 162 ? -0.297 11.769 -9.176 1.00 61.00 162 PHE A O 1
ATOM 1318 N N . LEU A 1 163 ? -0.498 13.692 -8.029 1.00 64.31 163 LEU A N 1
ATOM 1319 C CA . LEU A 1 163 ? 0.461 13.383 -6.978 1.00 64.31 163 LEU A CA 1
ATOM 1320 C C . LEU A 1 163 ? -0.244 13.390 -5.622 1.00 64.31 163 LEU A C 1
ATOM 1322 O O . LEU A 1 163 ? -0.834 14.387 -5.209 1.00 64.31 163 LEU A O 1
ATOM 1326 N N . PHE A 1 164 ? -0.117 12.275 -4.909 1.00 61.91 164 PHE A N 1
ATOM 1327 C CA . PHE A 1 164 ? -0.368 12.195 -3.476 1.00 61.91 164 PHE A CA 1
ATOM 1328 C C . PHE A 1 164 ? 0.984 12.114 -2.772 1.00 61.91 164 PHE A C 1
ATOM 1330 O O . PHE A 1 164 ? 1.756 11.184 -3.020 1.00 61.91 164 PHE A O 1
ATOM 1337 N N . PHE A 1 165 ? 1.276 13.077 -1.903 1.00 66.62 165 PHE A N 1
ATOM 1338 C CA . PHE A 1 165 ? 2.539 13.145 -1.179 1.00 66.62 165 PHE A CA 1
ATOM 1339 C C . PHE A 1 165 ? 2.315 13.145 0.336 1.00 66.62 165 PHE A C 1
ATOM 1341 O O . PHE A 1 165 ? 1.433 13.822 0.867 1.00 66.62 165 PHE A O 1
ATOM 1348 N N . SER A 1 166 ? 3.172 12.405 1.037 1.00 65.88 166 SER A N 1
ATOM 1349 C CA . SER A 1 166 ? 3.310 12.431 2.492 1.00 65.88 166 SER A CA 1
ATOM 1350 C C . SER A 1 166 ? 4.789 12.342 2.848 1.00 65.88 166 SER A C 1
ATOM 1352 O O . SER A 1 166 ? 5.505 11.520 2.266 1.00 65.88 166 SER A O 1
ATOM 1354 N N . PHE A 1 167 ? 5.240 13.114 3.835 1.00 65.94 167 PHE A N 1
ATOM 1355 C CA . PHE A 1 167 ? 6.578 12.927 4.391 1.00 65.94 167 PHE A CA 1
ATOM 1356 C C . PHE A 1 167 ? 6.646 11.576 5.110 1.00 65.94 167 PHE A C 1
ATOM 1358 O O . PHE A 1 167 ? 5.888 11.327 6.043 1.00 65.94 167 PHE A O 1
ATOM 1365 N N . LEU A 1 168 ? 7.540 10.695 4.652 1.00 64.06 168 LEU A N 1
ATOM 1366 C CA . LEU A 1 168 ? 7.749 9.387 5.279 1.00 64.06 168 LEU A CA 1
ATOM 1367 C C . LEU A 1 168 ? 8.549 9.504 6.580 1.00 64.06 168 LEU A C 1
ATOM 1369 O O . LEU A 1 168 ? 8.269 8.766 7.515 1.00 64.06 168 LEU A O 1
ATOM 1373 N N . ASP A 1 169 ? 9.501 10.442 6.625 1.00 59.78 169 ASP A N 1
ATOM 1374 C CA . ASP A 1 169 ? 10.420 10.685 7.737 1.00 59.78 169 ASP A CA 1
ATOM 1375 C C . ASP A 1 169 ? 10.759 12.188 7.812 1.00 59.78 169 ASP A C 1
ATOM 1377 O O . ASP A 1 169 ? 10.715 12.900 6.801 1.00 59.78 169 ASP A O 1
ATOM 1381 N N . THR A 1 170 ? 11.110 12.691 8.997 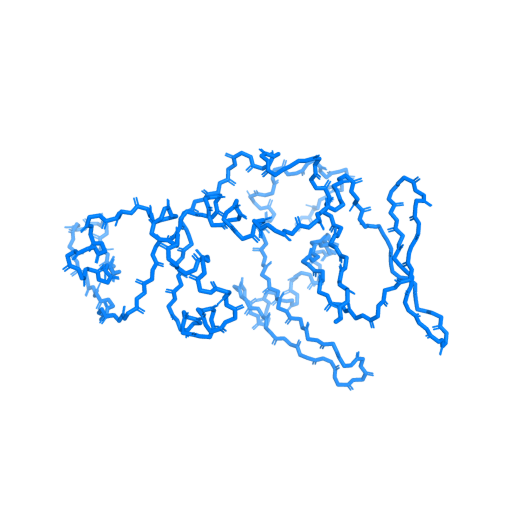1.00 60.91 170 THR A N 1
ATOM 1382 C CA . THR A 1 170 ? 11.668 14.042 9.192 1.00 60.91 170 THR A CA 1
ATOM 1383 C C . THR A 1 170 ? 13.187 13.972 9.370 1.00 60.91 170 THR A C 1
ATOM 1385 O O . THR A 1 170 ? 13.703 12.902 9.681 1.00 60.91 170 THR A O 1
ATOM 1388 N N . PRO A 1 171 ? 13.934 15.092 9.247 1.00 61.09 171 PRO A N 1
ATOM 1389 C CA . PRO A 1 171 ? 15.375 15.097 9.536 1.00 61.09 171 PRO A CA 1
ATOM 1390 C C . PRO A 1 171 ? 15.725 14.509 10.913 1.00 61.09 171 PRO A C 1
ATOM 1392 O O . PRO A 1 171 ? 16.752 13.871 11.077 1.00 61.09 171 PRO A O 1
ATOM 1395 N N . THR A 1 172 ? 14.832 14.663 11.891 1.00 56.25 172 THR A N 1
ATOM 1396 C CA . THR A 1 172 ? 14.966 14.116 13.247 1.00 56.25 172 THR A CA 1
ATOM 1397 C C . THR A 1 172 ? 14.655 12.622 13.382 1.00 56.25 172 THR A C 1
ATOM 1399 O O . THR A 1 172 ? 15.001 12.043 14.407 1.00 56.25 172 THR A O 1
ATOM 1402 N N . SER A 1 173 ? 13.982 11.998 12.410 1.00 56.09 173 SER A N 1
ATOM 1403 C CA . SER A 1 173 ? 13.546 10.593 12.479 1.00 56.09 173 SER A CA 1
ATOM 1404 C C . SER A 1 173 ? 14.096 9.717 11.352 1.00 56.09 173 SER A C 1
ATOM 1406 O O . SER A 1 173 ? 13.762 8.537 11.295 1.00 56.09 173 SER A O 1
ATOM 1408 N N . ASN A 1 174 ? 14.886 10.283 10.437 1.00 60.75 174 ASN A N 1
ATOM 1409 C CA . ASN A 1 174 ? 15.426 9.563 9.293 1.00 60.75 174 ASN A CA 1
ATOM 1410 C C . ASN A 1 174 ? 16.674 8.768 9.706 1.00 60.75 174 ASN A C 1
ATOM 1412 O O . ASN A 1 174 ? 17.743 9.337 9.903 1.00 60.75 174 ASN A O 1
ATOM 1416 N N . ASP A 1 175 ? 16.530 7.451 9.825 1.00 61.41 175 ASP A N 1
ATOM 1417 C CA . ASP A 1 175 ? 17.597 6.496 10.152 1.00 61.41 175 ASP A CA 1
ATOM 1418 C C . ASP A 1 175 ? 18.279 5.900 8.906 1.00 61.41 175 ASP A C 1
ATOM 1420 O O . ASP A 1 175 ? 19.133 5.014 9.008 1.00 61.41 175 ASP A O 1
ATOM 1424 N N . ARG A 1 176 ? 17.905 6.365 7.706 1.00 61.41 176 ARG A N 1
ATOM 1425 C CA . ARG A 1 176 ? 18.504 5.903 6.452 1.00 61.41 176 ARG A CA 1
ATOM 1426 C C . ARG A 1 176 ? 19.886 6.519 6.303 1.00 61.41 176 ARG A C 1
ATOM 1428 O O . ARG A 1 176 ? 20.032 7.730 6.403 1.00 61.41 176 ARG A O 1
ATOM 1435 N N . ASN A 1 177 ? 20.878 5.677 6.021 1.00 51.34 177 ASN A N 1
ATOM 1436 C CA . ASN A 1 177 ? 22.258 6.099 5.809 1.00 51.34 177 ASN A CA 1
ATOM 1437 C C . ASN A 1 177 ? 22.326 7.054 4.605 1.00 51.34 177 ASN A C 1
ATOM 1439 O O . ASN A 1 177 ? 22.214 6.619 3.457 1.00 51.34 177 ASN A O 1
ATOM 1443 N N . THR A 1 178 ? 22.419 8.353 4.870 1.00 50.22 178 THR A N 1
ATOM 1444 C CA . THR A 1 178 ? 22.594 9.384 3.853 1.00 50.22 178 THR A CA 1
ATOM 1445 C C . THR A 1 178 ? 24.035 9.861 3.922 1.00 50.22 178 THR A C 1
ATOM 1447 O O . THR A 1 178 ? 24.387 10.551 4.870 1.00 50.22 178 THR A O 1
ATOM 1450 N N . ASP A 1 179 ? 24.841 9.590 2.893 1.00 44.81 179 ASP A N 1
ATOM 1451 C CA . ASP A 1 179 ? 26.143 10.253 2.656 1.00 44.81 179 ASP A CA 1
ATOM 1452 C C . ASP A 1 179 ? 25.990 11.764 2.340 1.00 44.81 179 ASP A C 1
ATOM 1454 O O . ASP A 1 179 ? 26.834 12.386 1.700 1.00 44.81 179 ASP A O 1
ATOM 1458 N N . SER A 1 180 ? 24.874 12.371 2.736 1.00 45.94 180 SER A N 1
ATOM 1459 C CA . SER A 1 180 ? 24.567 13.779 2.551 1.00 45.94 180 SER A CA 1
ATOM 1460 C C . SER A 1 180 ? 24.150 14.338 3.903 1.00 45.94 180 SER A C 1
ATOM 1462 O O . SER A 1 180 ? 22.977 14.262 4.278 1.00 45.94 180 SER A O 1
ATOM 1464 N N . ASP A 1 181 ? 25.135 14.851 4.634 1.00 37.22 181 ASP A N 1
ATOM 1465 C CA . ASP A 1 181 ? 24.927 15.682 5.811 1.00 37.22 181 ASP A CA 1
ATOM 1466 C C . ASP A 1 181 ? 24.041 16.870 5.419 1.00 37.22 181 ASP A C 1
ATOM 1468 O O . ASP A 1 181 ? 24.363 17.645 4.517 1.00 37.22 181 ASP A O 1
ATOM 1472 N N . PHE A 1 182 ? 22.891 16.998 6.074 1.00 42.53 182 PHE A N 1
ATOM 1473 C CA . PHE A 1 182 ? 22.064 18.193 5.972 1.00 42.53 182 PHE A CA 1
ATOM 1474 C C . PHE A 1 182 ? 22.369 19.065 7.190 1.00 42.53 182 PHE A C 1
ATOM 1476 O O . PHE A 1 182 ? 21.905 18.768 8.291 1.00 42.53 182 PHE A O 1
ATOM 1483 N N . GLU A 1 183 ? 23.158 20.126 7.006 1.00 31.56 183 GLU A N 1
ATOM 1484 C CA . GLU A 1 183 ? 23.242 21.202 7.996 1.00 31.56 183 GLU A CA 1
ATOM 1485 C C . GLU A 1 183 ? 21.926 21.996 8.004 1.00 31.56 183 GLU A C 1
ATOM 1487 O O . GLU A 1 183 ? 21.340 22.281 6.955 1.00 31.56 183 GLU A O 1
ATOM 1492 N N . CYS A 1 184 ? 21.443 22.269 9.216 1.00 36.00 184 CYS A N 1
ATOM 1493 C CA . CYS A 1 184 ? 20.197 22.974 9.504 1.00 36.00 184 CYS A CA 1
ATOM 1494 C C . CYS A 1 184 ? 20.302 24.482 9.257 1.00 36.00 184 CYS A C 1
ATOM 1496 O O . CYS A 1 184 ? 21.354 25.060 9.606 1.00 36.00 184 CYS A O 1
#